Protein AF-0000000072274442 (afdb_homodimer)

InterPro domains:
  IPR010445 Lipopolysaccharide assembly protein A domain [PF06305] (24-88)

Solvent-accessible surface area (backbone atoms only — not comparable to full-atom values): 11626 Å² total; per-residue (Å²): 116,71,61,58,53,44,54,65,50,48,48,58,50,49,51,54,51,49,55,41,41,73,58,18,64,55,67,46,78,41,51,49,73,94,48,92,51,67,44,76,37,39,46,27,55,41,25,49,47,21,19,51,54,14,22,51,52,18,24,52,54,36,46,60,63,39,47,55,44,55,52,49,35,52,50,42,51,50,49,42,53,52,46,52,50,48,40,51,52,50,50,50,53,42,52,53,49,51,51,53,53,54,56,59,68,66,57,78,82,84,128,116,73,61,59,52,43,54,65,50,48,48,59,51,50,52,53,49,50,56,40,41,73,58,20,63,56,67,44,78,40,51,48,72,92,48,93,51,66,45,77,36,37,46,29,55,41,25,49,46,21,20,50,52,14,23,53,53,18,23,51,55,37,46,60,62,38,46,57,44,54,53,51,36,53,52,42,52,52,49,41,53,51,46,50,50,52,41,50,51,50,50,51,54,42,52,54,49,51,52,53,53,54,56,60,67,66,56,76,82,83,127

Foldseek 3Di:
DVVVVCCVPVVVVVVVLVVLCVVFQAWDWDDPPVDRDTDTDTPSCVVVVVVVVCVVVVVVVVVVVCVVVVVVVVVVVVVVVVVVVVVVVVVVVVVVVVVVVVVVVPPPDDD/DVVVVCCVPVVVVVVVLVVLCVVQQAWDWDDPPVDRDTDTDTPSCVVVVVVVVCVVVVVVVVVVVCVVVVVVVVVVVVVVVVVVVVVVVVVVVVVVVVVVVVVVVPPPDDD

Sequence (222 aa):
MRKIVFWLIGVPLAIIAAVFAVNNRGTAGVSLWPTPFTVDLPLYLLGLGGLAIGLVVGALFTWIGAAKYRVRLRDRELEVRDLKRDLEHKTLEYQVLVEQVEQRKALPPAAMRKIVFWLIGVPLAIIAAVFAVNNRGTAGVSLWPTPFTVDLPLYLLGLGGLAIGLVVGALFTWIGAAKYRVRLRDRELEVRDLKRDLEHKTLEYQVLVEQVEQRKALPPAA

Organism: Rhodospirillum rubrum (strain ATCC 11170 / ATH 1.1.1 / DSM 467 / LMG 4362 / NCIMB 8255 / S1) (NCBI:txid269796)

Structure (mmCIF, N/CA/C/O backbone):
data_AF-0000000072274442-model_v1
#
loop_
_entity.id
_entity.type
_entity.pdbx_description
1 polymer 'Lipopolysaccharide assembly protein A domain-containing protein'
#
loop_
_atom_site.group_PDB
_atom_site.id
_atom_site.type_symbol
_atom_site.label_atom_id
_atom_site.label_alt_id
_atom_site.label_comp_id
_atom_site.label_asym_id
_atom_site.label_entity_id
_atom_site.label_seq_id
_atom_site.pdbx_PDB_ins_code
_atom_site.Cartn_x
_atom_site.Cartn_y
_atom_site.Cartn_z
_atom_site.occupancy
_atom_site.B_iso_or_equiv
_atom_site.auth_seq_id
_atom_site.auth_comp_id
_atom_site.auth_asym_id
_atom_site.auth_atom_id
_atom_site.pdbx_PDB_model_num
ATOM 1 N N . MET A 1 1 ? -6.922 9.93 -10.945 1 61.75 1 MET A N 1
ATOM 2 C CA . MET A 1 1 ? -5.574 9.367 -10.891 1 61.75 1 MET A CA 1
ATOM 3 C C . MET A 1 1 ? -5.617 7.887 -10.531 1 61.75 1 MET A C 1
ATOM 5 O O . MET A 1 1 ? -4.957 7.07 -11.18 1 61.75 1 MET A O 1
ATOM 9 N N . ARG A 1 2 ? -6.605 7.457 -9.797 1 69.69 2 ARG A N 1
ATOM 10 C CA . ARG A 1 2 ? -6.691 6.066 -9.352 1 69.69 2 ARG A CA 1
ATOM 11 C C . ARG A 1 2 ? -7.168 5.16 -10.484 1 69.69 2 ARG A C 1
ATOM 13 O O . ARG A 1 2 ? -6.652 4.055 -10.656 1 69.69 2 ARG A O 1
ATOM 20 N N . LYS A 1 3 ? -7.844 5.695 -11.406 1 76.75 3 LYS A N 1
ATOM 21 C CA . LYS A 1 3 ? -8.453 4.918 -12.484 1 76.75 3 LYS A CA 1
ATOM 22 C C . LYS A 1 3 ? -7.434 4.57 -13.562 1 76.75 3 LYS A C 1
ATOM 24 O O . LYS A 1 3 ? -7.445 3.463 -14.102 1 76.75 3 LYS A O 1
AT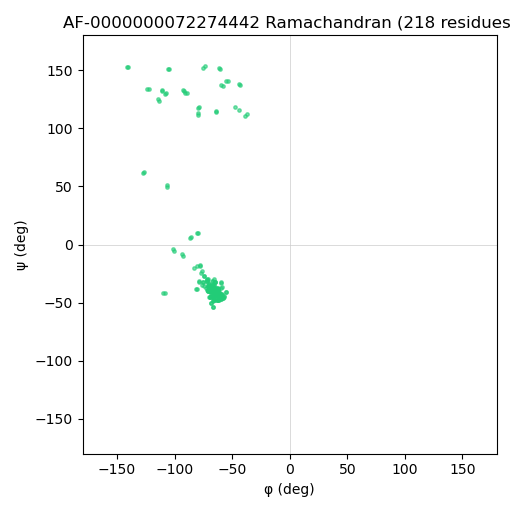OM 29 N N . ILE A 1 4 ? -6.621 5.5 -13.781 1 78.62 4 ILE A N 1
ATOM 30 C CA . ILE A 1 4 ? -5.637 5.324 -14.844 1 78.62 4 ILE A CA 1
ATOM 31 C C . ILE A 1 4 ? -4.664 4.207 -14.469 1 78.62 4 ILE A C 1
ATOM 33 O O . ILE A 1 4 ? -4.293 3.391 -15.312 1 78.62 4 ILE A O 1
ATOM 37 N N . VAL A 1 5 ? -4.332 4.141 -13.266 1 76.38 5 VAL A N 1
ATOM 38 C CA . VAL A 1 5 ? -3.377 3.146 -12.781 1 76.38 5 VAL A CA 1
ATOM 39 C C . VAL A 1 5 ? -3.994 1.752 -12.867 1 76.38 5 VAL A C 1
ATOM 41 O O . VAL A 1 5 ? -3.34 0.804 -13.312 1 76.38 5 VAL A O 1
ATOM 44 N N . PHE A 1 6 ? -5.289 1.731 -12.578 1 78.75 6 PHE A N 1
ATOM 45 C CA . PHE A 1 6 ? -6.016 0.472 -12.688 1 78.75 6 PHE A CA 1
ATOM 46 C C . PHE A 1 6 ? -6.039 -0.022 -14.125 1 78.75 6 PHE A C 1
ATOM 48 O O . PHE A 1 6 ? -5.824 -1.208 -14.383 1 78.75 6 PHE A O 1
ATOM 55 N N . TRP A 1 7 ? -6.277 0.882 -15.031 1 84.25 7 TRP A N 1
ATOM 56 C CA . TRP A 1 7 ? -6.371 0.501 -16.438 1 84.25 7 TRP A CA 1
ATOM 57 C C . TRP A 1 7 ? -5.004 0.133 -17 1 84.25 7 TRP A C 1
ATOM 59 O O . TRP A 1 7 ? -4.879 -0.818 -17.766 1 84.25 7 TRP A O 1
ATOM 69 N N . LEU A 1 8 ? -4.047 0.784 -16.453 1 86.75 8 LEU A N 1
ATOM 70 C CA . LEU A 1 8 ? -2.701 0.625 -16.984 1 86.75 8 LEU A CA 1
ATOM 71 C C . LEU A 1 8 ? -2.068 -0.671 -16.5 1 86.75 8 LEU A C 1
ATOM 73 O O . LEU A 1 8 ? -1.376 -1.358 -17.25 1 86.75 8 LEU A O 1
ATOM 77 N N . ILE A 1 9 ? -2.4 -1.113 -15.312 1 87.38 9 ILE A N 1
ATOM 78 C CA . ILE A 1 9 ? -1.746 -2.283 -14.742 1 87.38 9 ILE A CA 1
ATOM 79 C C . ILE A 1 9 ? -2.717 -3.463 -14.727 1 87.38 9 ILE A C 1
ATOM 81 O O . ILE A 1 9 ? -2.35 -4.582 -15.102 1 87.38 9 ILE A O 1
ATOM 85 N N . GLY A 1 10 ? -3.943 -3.176 -14.367 1 89.62 10 GLY A N 1
ATOM 86 C CA . GLY A 1 10 ? -4.941 -4.219 -14.211 1 89.62 10 GLY A CA 1
ATOM 87 C C . GLY A 1 10 ? -5.316 -4.895 -15.516 1 89.62 10 GLY A C 1
ATOM 88 O O . GLY A 1 10 ? -5.367 -6.125 -15.594 1 89.62 10 GLY A O 1
ATOM 89 N N . VAL A 1 11 ? -5.535 -4.102 -16.531 1 93.44 11 VAL A N 1
ATOM 90 C CA . VAL A 1 11 ? -6.039 -4.621 -17.797 1 93.44 11 VAL A CA 1
ATOM 91 C C . VAL A 1 11 ? -4.988 -5.523 -18.438 1 93.44 11 VAL A C 1
ATOM 93 O O . 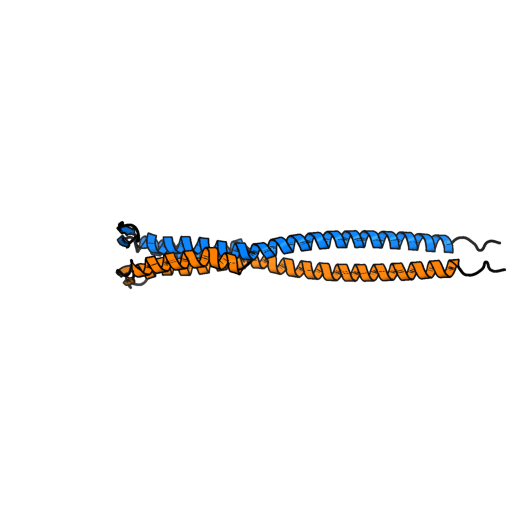VAL A 1 11 ? -5.281 -6.668 -18.797 1 93.44 11 VAL A O 1
ATOM 96 N N . PRO A 1 12 ? -3.783 -5.035 -18.609 1 95.62 12 PRO A N 1
ATOM 97 C CA . PRO A 1 12 ? -2.752 -5.91 -19.172 1 95.62 12 PRO A CA 1
ATOM 98 C C . PRO A 1 12 ? -2.574 -7.199 -18.375 1 95.62 12 PRO A C 1
ATOM 100 O O . PRO A 1 12 ? -2.428 -8.273 -18.953 1 95.62 12 PRO A O 1
ATOM 103 N N . LEU A 1 13 ? -2.604 -7.121 -17.062 1 95.75 13 LEU A N 1
ATOM 104 C CA . LEU A 1 13 ? -2.447 -8.289 -16.203 1 95.75 13 LEU A CA 1
ATOM 105 C C . LEU A 1 13 ? -3.586 -9.281 -16.422 1 95.75 13 LEU A C 1
ATOM 107 O O . LEU A 1 13 ? -3.357 -10.492 -16.5 1 95.75 13 LEU A O 1
ATOM 111 N N . ALA A 1 14 ? -4.785 -8.75 -16.547 1 96.19 14 ALA A N 1
ATOM 112 C CA . ALA A 1 14 ? -5.969 -9.578 -16.766 1 96.19 14 ALA A CA 1
ATOM 113 C C . ALA A 1 14 ? -5.879 -10.305 -18.109 1 96.19 14 ALA A C 1
ATOM 115 O O . ALA A 1 14 ? -6.234 -11.484 -18.203 1 96.19 14 ALA A O 1
ATOM 116 N N . ILE A 1 15 ? -5.441 -9.586 -19.109 1 96.5 15 ILE A N 1
ATOM 117 C CA . ILE A 1 15 ? -5.312 -10.164 -20.438 1 96.5 15 ILE A CA 1
ATOM 118 C C . ILE A 1 15 ? -4.285 -11.289 -20.406 1 96.5 15 ILE A C 1
ATOM 120 O O . ILE A 1 15 ? -4.539 -12.383 -20.922 1 96.5 15 ILE A O 1
ATOM 124 N N . ILE A 1 16 ? -3.168 -11.039 -19.828 1 96.19 16 ILE A N 1
ATOM 125 C CA . ILE A 1 16 ? -2.109 -12.039 -19.719 1 96.19 16 ILE A CA 1
ATOM 126 C C . ILE A 1 16 ? -2.615 -13.25 -18.938 1 96.19 16 ILE A C 1
ATOM 128 O O . ILE A 1 16 ? -2.383 -14.398 -19.344 1 96.19 16 ILE A O 1
ATOM 132 N N . ALA A 1 17 ? -3.348 -13.008 -17.844 1 97.5 17 ALA A N 1
ATOM 133 C CA . ALA A 1 17 ? -3.918 -14.078 -17.031 1 97.5 17 ALA A CA 1
ATOM 134 C C . ALA A 1 17 ? -4.922 -14.898 -17.828 1 97.5 17 ALA A C 1
ATOM 136 O O . ALA A 1 17 ? -4.93 -16.125 -17.734 1 97.5 17 ALA A O 1
ATOM 137 N N . ALA A 1 18 ? -5.742 -14.234 -18.609 1 97.81 18 ALA A N 1
ATOM 138 C CA . ALA A 1 18 ? -6.758 -14.914 -19.406 1 97.81 18 ALA A CA 1
ATOM 139 C C . ALA A 1 18 ? -6.113 -15.797 -20.469 1 97.81 18 ALA A C 1
ATOM 141 O O . ALA A 1 18 ? -6.52 -16.953 -20.656 1 97.81 18 ALA A O 1
ATOM 142 N N . VAL A 1 19 ? -5.152 -15.305 -21.203 1 96.81 19 VAL A N 1
ATOM 143 C CA . VAL A 1 19 ? -4.441 -16.062 -22.219 1 96.81 19 VAL A CA 1
ATOM 144 C C . VAL A 1 19 ? -3.77 -17.281 -21.594 1 96.81 19 VAL A C 1
ATOM 146 O O . VAL A 1 19 ? -3.826 -18.375 -22.141 1 96.81 19 VAL A O 1
ATOM 149 N N . PHE A 1 20 ? -3.164 -17.047 -20.406 1 97.5 20 PHE A N 1
ATOM 150 C CA . PHE A 1 20 ? -2.521 -18.125 -19.688 1 97.5 20 PHE A CA 1
ATOM 151 C C . PHE A 1 20 ? -3.535 -19.203 -19.312 1 97.5 20 PHE A C 1
ATOM 153 O O . PHE A 1 20 ? -3.264 -20.406 -19.453 1 97.5 20 PHE A O 1
ATOM 160 N N . ALA A 1 21 ? -4.668 -18.797 -18.828 1 97.94 21 ALA A N 1
ATOM 161 C CA . ALA A 1 21 ? -5.703 -19.719 -18.375 1 97.94 21 ALA A CA 1
ATOM 162 C C . ALA A 1 21 ? -6.207 -20.578 -19.516 1 97.94 21 ALA A C 1
ATOM 164 O O . ALA A 1 21 ? -6.391 -21.797 -19.359 1 97.94 21 ALA A O 1
ATOM 165 N N . VAL A 1 22 ? -6.375 -20.016 -20.703 1 97 22 VAL A N 1
ATOM 166 C CA . VAL A 1 22 ? -6.945 -20.688 -21.859 1 97 22 VAL A CA 1
ATOM 167 C C . VAL A 1 22 ? -5.949 -21.719 -22.406 1 97 22 VAL A C 1
ATOM 169 O O . VAL A 1 22 ? -6.344 -22.781 -22.906 1 97 22 VAL A O 1
ATOM 172 N N . ASN A 1 23 ? -4.695 -21.438 -22.234 1 96.62 23 ASN A N 1
ATOM 173 C CA . ASN A 1 23 ? -3.691 -22.266 -22.891 1 96.62 23 ASN A CA 1
ATOM 174 C C . ASN A 1 23 ? -3.061 -23.266 -21.922 1 96.62 23 ASN A C 1
ATOM 176 O O . ASN A 1 23 ? -2.227 -24.078 -22.312 1 96.62 23 ASN A O 1
ATOM 180 N N . ASN A 1 24 ? -3.422 -23.203 -20.656 1 97.56 24 ASN A N 1
ATOM 181 C CA . ASN A 1 24 ? -2.848 -24.094 -19.641 1 97.56 24 ASN A CA 1
ATOM 182 C C . ASN A 1 24 ? -3.93 -24.797 -18.844 1 97.56 24 ASN A C 1
ATOM 184 O O . ASN A 1 24 ? -3.969 -24.688 -17.609 1 97.56 24 ASN A O 1
ATOM 188 N N . ARG A 1 25 ? -4.68 -25.531 -19.5 1 96.81 25 ARG A N 1
ATOM 189 C CA . ARG A 1 25 ? -5.812 -26.25 -18.922 1 96.81 25 ARG A CA 1
ATOM 190 C C . ARG A 1 25 ? -5.406 -27.672 -18.5 1 96.81 25 ARG A C 1
ATOM 192 O O . ARG A 1 25 ? -6.164 -28.359 -17.828 1 96.81 25 ARG A O 1
ATOM 199 N N . GLY A 1 26 ? -4.219 -28.047 -18.875 1 95.75 26 GLY A N 1
ATOM 200 C CA . GLY A 1 26 ? -3.729 -29.344 -18.453 1 95.75 26 GLY A CA 1
ATOM 201 C C . GLY A 1 26 ? -3.621 -29.469 -16.938 1 95.75 26 GLY A C 1
ATOM 202 O O . GLY A 1 26 ? -3.443 -28.469 -16.25 1 95.75 26 GLY A O 1
ATOM 203 N N . THR A 1 27 ? -3.766 -30.734 -16.531 1 96.88 27 THR A N 1
ATOM 204 C CA . THR A 1 27 ? -3.746 -30.953 -15.086 1 96.88 27 THR A CA 1
ATOM 205 C C . THR A 1 27 ? -2.424 -31.578 -14.648 1 96.88 27 THR A C 1
ATOM 207 O O . THR A 1 27 ? -1.728 -32.188 -15.453 1 96.88 27 THR A O 1
ATOM 210 N N . ALA A 1 28 ? -2.021 -31.297 -13.438 1 96.25 28 ALA A N 1
ATOM 211 C CA . ALA A 1 28 ? -0.848 -31.891 -12.805 1 96.25 28 ALA A CA 1
ATOM 212 C C . ALA A 1 28 ? -1.108 -32.188 -11.328 1 96.25 28 ALA A C 1
ATOM 214 O O . ALA A 1 28 ? -1.934 -31.516 -10.695 1 96.25 28 ALA A O 1
ATOM 215 N N . GLY A 1 29 ? -0.397 -33.156 -10.875 1 96.38 29 GLY A N 1
ATOM 216 C CA . GLY A 1 29 ? -0.542 -33.531 -9.477 1 96.38 29 GLY A CA 1
ATOM 217 C C . GLY A 1 29 ? 0.206 -32.625 -8.539 1 96.38 29 GLY A C 1
ATOM 218 O O . GLY A 1 29 ? 1.437 -32.562 -8.555 1 96.38 29 GLY A O 1
ATOM 219 N N . VAL A 1 30 ? -0.56 -31.984 -7.707 1 96.44 30 VAL A N 1
ATOM 220 C CA . VAL A 1 30 ? 0.003 -31.078 -6.719 1 96.44 30 VAL A CA 1
ATOM 221 C C . VAL A 1 30 ? -0.097 -31.703 -5.328 1 96.44 30 VAL A C 1
ATOM 223 O O . VAL A 1 30 ? -1.184 -32.094 -4.891 1 96.44 30 VAL A O 1
ATOM 226 N N . SER A 1 31 ? 0.989 -31.672 -4.691 1 96.25 31 SER A N 1
ATOM 227 C CA . SER A 1 31 ? 1.061 -32.281 -3.357 1 96.25 31 SER A CA 1
ATOM 228 C C . SER A 1 31 ? 0.727 -31.234 -2.281 1 96.25 31 SER A C 1
ATOM 230 O O . SER A 1 31 ? 1.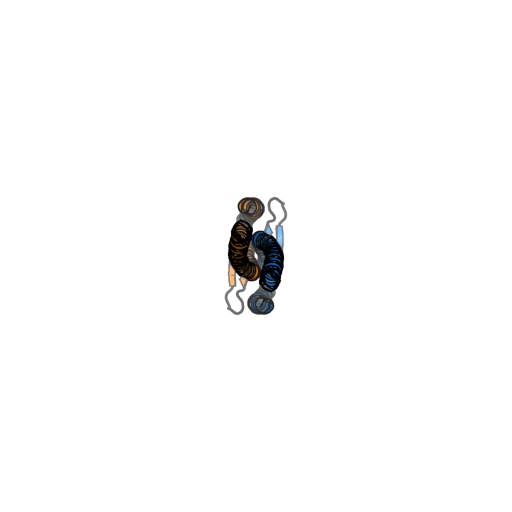226 -30.109 -2.314 1 96.25 31 SER A O 1
ATOM 232 N N . LEU A 1 32 ? -0.254 -31.703 -1.336 1 93.31 32 LEU A N 1
ATOM 233 C CA . LEU A 1 32 ? -0.629 -30.844 -0.208 1 93.31 32 LEU A CA 1
ATOM 234 C C . LEU A 1 32 ? -0.028 -31.375 1.091 1 93.31 32 LEU A C 1
ATOM 236 O O . LEU A 1 32 ? -0.739 -31.562 2.082 1 93.31 32 LEU A O 1
ATOM 240 N N . TRP A 1 33 ? 1.253 -31.594 1.006 1 88.88 33 TRP A N 1
ATOM 241 C CA . TRP A 1 33 ? 1.951 -32.062 2.199 1 88.88 33 TRP A CA 1
ATOM 242 C C . TRP A 1 33 ? 1.817 -31.047 3.336 1 88.88 33 TRP A C 1
ATOM 244 O O . TRP A 1 33 ? 1.912 -29.844 3.115 1 88.88 33 TRP A O 1
ATOM 254 N N . PRO A 1 34 ? 1.568 -31.312 4.621 1 88.06 34 PRO A N 1
ATOM 255 C CA . PRO A 1 34 ? 1.723 -32.625 5.234 1 88.06 34 PRO A CA 1
ATOM 256 C C . PRO A 1 34 ? 0.472 -33.5 5.09 1 88.06 34 PRO A C 1
ATOM 258 O O . PRO A 1 34 ? 0.429 -34.625 5.605 1 88.06 34 PRO A O 1
ATOM 261 N N . THR A 1 35 ? -0.497 -33.156 4.43 1 87.75 35 THR A N 1
ATOM 262 C CA . THR A 1 35 ? -1.637 -34.031 4.176 1 87.75 35 THR A CA 1
ATOM 263 C C . THR A 1 35 ? -1.277 -35.125 3.146 1 87.75 35 THR A C 1
ATOM 265 O O . THR A 1 35 ? -0.344 -34.938 2.361 1 87.75 35 THR A O 1
ATOM 268 N N . PRO A 1 36 ? -1.87 -36.156 3.176 1 90.62 36 PRO A N 1
ATOM 269 C CA . PRO A 1 36 ? -1.569 -37.219 2.197 1 90.62 36 PRO A CA 1
ATOM 270 C C . PRO A 1 36 ? -2.25 -36.969 0.852 1 90.62 36 PRO A C 1
ATOM 272 O O . PRO A 1 36 ? -2.148 -37.812 -0.051 1 90.62 36 PRO A O 1
ATOM 275 N N . PHE A 1 37 ? -2.787 -35.875 0.691 1 92.19 37 PHE A N 1
ATOM 276 C CA . PHE A 1 37 ? -3.607 -35.625 -0.489 1 92.19 37 PHE A CA 1
ATOM 277 C C . PHE A 1 37 ? -2.777 -35.031 -1.613 1 92.19 37 PHE A C 1
ATOM 279 O O . PHE A 1 37 ? -1.905 -34.188 -1.365 1 92.19 37 PHE A O 1
ATOM 286 N N . THR A 1 38 ? -2.941 -35.625 -2.848 1 94.44 38 THR A N 1
ATOM 287 C CA . THR A 1 38 ? -2.49 -35.062 -4.109 1 94.44 38 THR A CA 1
ATOM 288 C C . THR A 1 38 ? -3.678 -34.688 -5 1 94.44 38 THR A C 1
ATOM 290 O O . THR A 1 38 ? -4.57 -35.531 -5.207 1 94.44 38 THR A O 1
ATOM 293 N N . VAL A 1 39 ? -3.732 -33.5 -5.391 1 95 39 VAL A N 1
ATOM 294 C CA . VAL A 1 39 ? -4.879 -33.031 -6.164 1 95 39 VAL A CA 1
ATOM 295 C C . VAL A 1 39 ? -4.449 -32.75 -7.598 1 95 39 VAL A C 1
ATOM 297 O O . VAL A 1 39 ? -3.428 -32.094 -7.82 1 95 39 VAL A O 1
ATOM 300 N N . ASP A 1 40 ? -5.242 -33.25 -8.469 1 95.69 40 ASP A N 1
ATOM 301 C CA . ASP A 1 40 ? -5.047 -32.875 -9.867 1 95.69 40 ASP A CA 1
ATOM 302 C C . ASP A 1 40 ? -5.648 -31.5 -10.156 1 95.69 40 ASP A C 1
ATOM 304 O O . ASP A 1 40 ? -6.871 -31.344 -10.172 1 95.69 40 ASP A O 1
ATOM 308 N N . LEU A 1 41 ? -4.809 -30.609 -10.406 1 95.5 41 LEU A N 1
ATOM 309 C CA . LEU A 1 41 ? -5.215 -29.219 -10.578 1 95.5 41 LEU A CA 1
ATOM 310 C C . LEU A 1 41 ? -4.789 -28.703 -11.945 1 95.5 41 LEU A C 1
ATOM 312 O O . LEU A 1 41 ? -3.682 -28.984 -12.406 1 95.5 41 LEU A O 1
ATOM 316 N N . PRO A 1 42 ? -5.75 -28.062 -12.539 1 97 42 PRO A N 1
ATOM 317 C CA . PRO A 1 42 ? -5.32 -27.375 -13.766 1 97 42 PRO A CA 1
ATOM 318 C C . PRO A 1 42 ? -4.133 -26.453 -13.539 1 97 42 PRO A C 1
ATOM 320 O O . PRO A 1 42 ? -4.062 -25.766 -12.508 1 97 42 PRO A O 1
ATOM 323 N N . LEU A 1 43 ? -3.199 -26.438 -14.5 1 98.06 43 LEU A N 1
ATOM 324 C CA . LEU A 1 43 ? -1.984 -25.641 -14.391 1 98.06 43 LEU A CA 1
ATOM 325 C C . LEU A 1 43 ? -2.318 -24.156 -14.25 1 98.06 43 LEU A C 1
ATOM 327 O O . LEU A 1 43 ? -1.653 -23.438 -13.5 1 98.06 43 LEU A O 1
ATOM 331 N N . TYR A 1 44 ? -3.34 -23.766 -14.961 1 98.25 44 TYR A N 1
ATOM 332 C CA . TYR A 1 44 ? -3.697 -22.359 -14.875 1 98.25 44 TYR A CA 1
ATOM 333 C C . TYR A 1 44 ? -4.16 -22 -13.477 1 98.25 44 TYR A C 1
ATOM 335 O O . TYR A 1 44 ? -3.92 -20.875 -13.008 1 98.25 44 TYR A O 1
ATOM 343 N N . LEU A 1 45 ? -4.777 -22.828 -12.742 1 98.06 45 LEU A N 1
ATOM 344 C CA . LEU A 1 45 ? -5.234 -22.562 -11.383 1 98.06 45 LEU A CA 1
ATOM 345 C C . LEU A 1 45 ? -4.059 -22.469 -10.422 1 98.06 45 LEU A C 1
ATOM 347 O O . LEU A 1 45 ? -4.082 -21.688 -9.477 1 98.06 45 LEU A O 1
ATOM 351 N N . LEU A 1 46 ? -3.096 -23.234 -10.711 1 98.06 46 LEU A N 1
ATOM 352 C CA . LEU A 1 46 ? -1.898 -23.219 -9.875 1 98.06 46 LEU A CA 1
ATOM 353 C C . LEU A 1 46 ? -1.158 -21.891 -10.023 1 98.06 46 LEU A C 1
ATOM 355 O O . LEU A 1 46 ? -0.832 -21.234 -9.031 1 98.06 46 LEU A O 1
ATOM 359 N N . GLY A 1 47 ? -0.912 -21.5 -11.266 1 98.12 47 GLY A N 1
ATOM 360 C CA . GLY A 1 47 ? -0.211 -20.25 -11.523 1 98.12 47 GLY A CA 1
ATOM 361 C C . GLY A 1 47 ? -1.002 -19.031 -11.109 1 98.12 47 GLY A C 1
ATOM 362 O O . GLY A 1 47 ? -0.496 -18.172 -10.383 1 98.12 47 GLY A O 1
ATOM 363 N N . LEU A 1 48 ? -2.281 -19 -11.531 1 98.44 48 LEU A N 1
ATOM 364 C CA . LEU A 1 48 ? -3.129 -17.828 -11.281 1 98.44 48 LEU A CA 1
ATOM 365 C C . LEU A 1 48 ? -3.572 -17.797 -9.82 1 98.44 48 LEU A C 1
ATOM 367 O O . LEU A 1 48 ? -3.77 -16.719 -9.258 1 98.44 48 LEU A O 1
ATOM 371 N N . GLY A 1 49 ? -3.746 -19 -9.219 1 98.19 49 GLY A N 1
ATOM 372 C CA . GLY A 1 49 ? -4.004 -19.047 -7.793 1 98.19 49 GLY A CA 1
ATOM 373 C C . GLY A 1 49 ? -2.889 -18.422 -6.965 1 98.19 49 GLY A C 1
ATOM 374 O O . GLY A 1 49 ? -3.145 -17.625 -6.066 1 98.19 49 GLY A O 1
ATOM 375 N N . GLY A 1 50 ? -1.66 -18.812 -7.305 1 98.06 50 GLY A N 1
ATOM 376 C CA . GLY A 1 50 ? -0.505 -18.172 -6.699 1 98.06 50 GLY A CA 1
ATOM 377 C C . GLY A 1 50 ? -0.482 -16.672 -6.906 1 98.06 50 GLY A C 1
ATOM 378 O O . GLY A 1 50 ? -0.245 -15.914 -5.965 1 98.06 50 GLY A O 1
ATOM 379 N N . LEU A 1 51 ? -0.756 -16.266 -8.125 1 98.38 51 LEU A N 1
ATOM 380 C CA . LEU A 1 51 ? -0.79 -14.852 -8.469 1 98.38 51 LEU A CA 1
ATOM 381 C C . LEU A 1 51 ? -1.821 -14.109 -7.625 1 98.38 51 LEU A C 1
ATOM 383 O O . LEU A 1 51 ? -1.53 -13.047 -7.074 1 98.38 51 LEU A O 1
ATOM 387 N N . ALA A 1 52 ? -3.02 -14.695 -7.488 1 98.12 52 ALA A N 1
ATOM 388 C CA . ALA A 1 52 ? -4.109 -14.086 -6.73 1 98.12 52 ALA A CA 1
ATOM 389 C C . ALA A 1 52 ? -3.74 -13.953 -5.254 1 98.12 52 ALA A C 1
ATOM 391 O O . ALA A 1 52 ? -3.916 -12.883 -4.66 1 98.12 52 ALA A O 1
ATOM 392 N N . ILE A 1 53 ? -3.227 -14.992 -4.688 1 97.5 53 ILE A N 1
ATOM 393 C CA . ILE A 1 53 ? -2.799 -14.969 -3.293 1 97.5 53 ILE A CA 1
ATOM 394 C C . ILE A 1 53 ? -1.691 -13.938 -3.107 1 97.5 53 ILE A C 1
ATOM 396 O O . ILE A 1 53 ? -1.728 -13.141 -2.166 1 97.5 53 ILE A O 1
ATOM 400 N N . GLY A 1 54 ? -0.727 -13.898 -4.012 1 97.69 54 GLY A N 1
ATOM 401 C CA . GLY A 1 54 ? 0.341 -12.914 -3.986 1 97.69 54 GLY A CA 1
ATOM 402 C C . GLY A 1 54 ? -0.164 -11.484 -4.07 1 97.69 54 GLY A C 1
ATOM 403 O O . GLY A 1 54 ? 0.3 -10.609 -3.334 1 97.69 54 GLY A O 1
ATOM 404 N N . LEU A 1 55 ? -1.13 -11.359 -4.992 1 97.19 55 LEU A N 1
ATOM 405 C CA . LEU A 1 55 ? -1.731 -10.047 -5.156 1 97.19 55 LEU A CA 1
ATOM 406 C C . LEU A 1 55 ? -2.332 -9.555 -3.844 1 97.19 55 LEU A C 1
ATOM 408 O O . LEU A 1 55 ? -2.072 -8.422 -3.42 1 97.19 55 LEU A O 1
ATOM 412 N N . VAL A 1 56 ? -3.041 -10.391 -3.18 1 96.69 56 VAL A N 1
ATOM 413 C CA . VAL A 1 56 ? -3.754 -10.047 -1.955 1 96.69 56 VAL A CA 1
ATOM 414 C C . VAL A 1 56 ? -2.756 -9.797 -0.827 1 96.69 56 VAL A C 1
ATOM 416 O O . VAL A 1 56 ? -2.82 -8.773 -0.142 1 96.69 56 VAL A O 1
ATOM 419 N N . VAL A 1 57 ? -1.806 -10.641 -0.699 1 96.19 57 VAL A N 1
ATOM 420 C CA . VAL A 1 57 ? -0.825 -10.539 0.376 1 96.19 57 VAL A CA 1
ATOM 421 C C . VAL A 1 57 ? 0.051 -9.305 0.162 1 96.19 57 VAL A C 1
ATOM 423 O O . VAL A 1 57 ? 0.329 -8.562 1.105 1 96.19 57 VAL A O 1
ATOM 426 N N . GLY A 1 58 ? 0.473 -9.062 -1.06 1 95.19 58 GLY A N 1
ATOM 427 C CA . GLY A 1 58 ? 1.27 -7.891 -1.378 1 95.19 58 GLY A CA 1
ATOM 428 C C . GLY A 1 58 ? 0.551 -6.586 -1.091 1 95.19 58 GLY A C 1
ATOM 429 O O . GLY A 1 58 ? 1.132 -5.664 -0.512 1 95.19 58 GLY A O 1
ATOM 430 N N . ALA A 1 59 ? -0.676 -6.617 -1.482 1 94.38 59 ALA A N 1
ATOM 431 C CA . ALA A 1 59 ? -1.503 -5.434 -1.267 1 94.38 59 ALA A CA 1
ATOM 432 C C . ALA A 1 59 ? -1.726 -5.184 0.223 1 94.38 59 ALA A C 1
ATOM 434 O O . ALA A 1 59 ? -1.618 -4.047 0.69 1 94.38 59 ALA A O 1
ATOM 435 N N . LEU A 1 60 ? -2.021 -6.199 0.923 1 92.94 60 LEU A N 1
ATOM 436 C CA . LEU A 1 60 ? -2.273 -6.094 2.355 1 92.94 60 LEU A CA 1
ATOM 437 C C . LEU A 1 60 ? -1.03 -5.605 3.092 1 92.94 60 LEU A C 1
ATOM 439 O O . LEU A 1 60 ? -1.13 -4.805 4.023 1 92.94 60 LEU A O 1
ATOM 443 N N . PHE A 1 61 ? 0.077 -6.078 2.604 1 90.06 61 PHE A N 1
ATOM 444 C CA . PHE A 1 61 ? 1.351 -5.711 3.209 1 90.06 61 PHE A CA 1
ATOM 445 C C . PHE A 1 61 ? 1.582 -4.207 3.109 1 90.06 61 PHE A C 1
ATOM 447 O O . PHE A 1 61 ? 1.943 -3.562 4.098 1 90.06 61 PHE A O 1
ATOM 454 N N . THR A 1 62 ? 1.405 -3.598 2.006 1 91.88 62 THR A N 1
ATOM 455 C CA . THR A 1 62 ? 1.642 -2.176 1.78 1 91.88 62 THR A CA 1
ATOM 456 C C . THR A 1 62 ? 0.54 -1.335 2.42 1 91.88 62 THR A C 1
ATOM 458 O O . THR A 1 62 ? 0.786 -0.21 2.859 1 91.88 62 THR A O 1
ATOM 461 N N . TRP A 1 63 ? -0.655 -1.973 2.543 1 90.56 63 TRP A N 1
ATOM 462 C CA . TRP A 1 63 ? -1.776 -1.257 3.141 1 90.56 63 TRP A CA 1
ATOM 463 C C . TRP A 1 63 ? -1.531 -1.003 4.625 1 90.56 63 TRP A C 1
ATOM 465 O O . TRP A 1 63 ? -1.818 0.084 5.133 1 90.56 63 TRP A O 1
ATOM 475 N N . ILE A 1 64 ? -0.986 -1.898 5.281 1 88.81 64 ILE A N 1
ATOM 476 C CA . ILE A 1 64 ? -0.679 -1.756 6.699 1 88.81 64 ILE A CA 1
ATOM 477 C C . ILE A 1 64 ? 0.371 -0.664 6.895 1 88.81 64 ILE A C 1
ATOM 479 O O . ILE A 1 64 ? 0.273 0.143 7.82 1 88.81 64 ILE A O 1
ATOM 483 N N . GLY A 1 65 ? 1.316 -0.661 5.984 1 87.62 65 GLY A N 1
ATOM 484 C CA . GLY A 1 65 ? 2.34 0.369 6.047 1 87.62 65 GLY A CA 1
ATOM 485 C C . GLY A 1 65 ? 1.802 1.764 5.789 1 87.62 65 GLY A C 1
ATOM 486 O O . GLY A 1 65 ? 2.281 2.738 6.375 1 87.62 65 GLY A O 1
ATOM 487 N N . ALA A 1 66 ? 0.817 1.74 4.984 1 91.88 66 ALA A N 1
ATOM 488 C CA . ALA A 1 66 ? 0.228 3.029 4.629 1 91.88 66 ALA A CA 1
ATOM 489 C C . ALA A 1 66 ? -0.67 3.549 5.746 1 91.88 66 ALA A C 1
ATOM 491 O O . ALA A 1 66 ? -0.969 4.742 5.809 1 91.88 66 ALA A O 1
ATOM 492 N N . ALA A 1 67 ? -1.083 2.701 6.641 1 90.88 67 ALA A N 1
ATOM 493 C CA . ALA A 1 67 ? -1.96 3.072 7.746 1 90.88 67 ALA A CA 1
ATOM 494 C C . ALA A 1 67 ? -1.315 4.145 8.617 1 90.88 67 ALA A C 1
ATOM 496 O O . ALA A 1 67 ? -1.997 5.051 9.109 1 90.88 67 ALA A O 1
ATOM 497 N N . LYS A 1 68 ? -0.037 4.094 8.719 1 89.88 68 LYS A N 1
ATOM 498 C CA . LYS A 1 68 ? 0.674 5.078 9.531 1 89.88 68 LYS A CA 1
ATOM 499 C C . LYS A 1 68 ? 0.573 6.473 8.914 1 89.88 68 LYS A C 1
ATOM 501 O O . LYS A 1 68 ? 0.463 7.469 9.633 1 89.88 68 LYS A O 1
ATOM 506 N N . TYR A 1 69 ? 0.623 6.512 7.664 1 92.5 69 TYR A N 1
ATOM 507 C CA . TYR A 1 69 ? 0.524 7.793 6.973 1 92.5 69 TYR A CA 1
ATOM 508 C C . TYR A 1 69 ? -0.885 8.367 7.082 1 92.5 69 TYR A C 1
ATOM 510 O O . TYR A 1 69 ? -1.06 9.57 7.289 1 92.5 69 TYR A O 1
ATOM 518 N N . ARG A 1 70 ? -1.871 7.488 7.059 1 91.5 70 ARG A N 1
ATOM 519 C CA . ARG A 1 70 ? -3.258 7.934 7.176 1 91.5 70 ARG A CA 1
ATOM 520 C C . ARG A 1 70 ? -3.533 8.516 8.562 1 91.5 70 ARG A C 1
ATOM 522 O O . ARG A 1 70 ? -4.188 9.547 8.68 1 91.5 70 ARG A O 1
ATOM 529 N N . VAL A 1 71 ? -2.949 7.871 9.555 1 93.81 71 VAL A N 1
ATOM 530 C CA . VAL A 1 71 ? -3.131 8.328 10.93 1 93.81 71 VAL A CA 1
ATOM 531 C C . VAL A 1 71 ? -2.404 9.648 11.14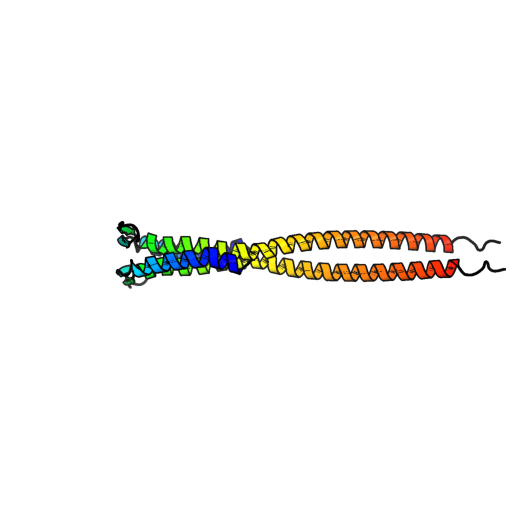1 1 93.81 71 VAL A C 1
ATOM 533 O O . VAL A 1 71 ? -2.961 10.586 11.719 1 93.81 71 VAL A O 1
ATOM 536 N N . ARG A 1 72 ? -1.199 9.664 10.641 1 94.88 72 ARG A N 1
ATOM 537 C CA . ARG A 1 72 ? -0.407 10.883 10.773 1 94.88 72 ARG A CA 1
ATOM 538 C C . ARG A 1 72 ? -1.067 12.047 10.047 1 94.88 72 ARG A C 1
ATOM 540 O O . ARG A 1 72 ? -1.043 13.18 10.523 1 94.88 72 ARG A O 1
ATOM 547 N N . LEU A 1 73 ? -1.63 11.773 8.922 1 96.19 73 LEU A N 1
ATOM 548 C CA . LEU A 1 73 ? -2.33 12.797 8.164 1 96.19 73 LEU A CA 1
ATOM 549 C C . LEU A 1 73 ? -3.518 13.344 8.945 1 96.19 73 LEU A C 1
ATOM 551 O O . LEU A 1 73 ? -3.715 14.562 9.016 1 96.19 73 LEU A O 1
ATOM 555 N N . ARG A 1 74 ? -4.223 12.477 9.531 1 95.44 74 ARG A N 1
ATOM 556 C CA . ARG A 1 74 ? -5.355 12.891 10.359 1 95.44 74 ARG A CA 1
ATOM 557 C C . ARG A 1 74 ? -4.891 13.75 11.531 1 95.44 74 ARG A C 1
ATOM 559 O O . ARG A 1 74 ? -5.504 14.781 11.828 1 95.44 74 ARG A O 1
ATOM 566 N N . ASP A 1 75 ? -3.838 13.453 12.125 1 97.06 75 ASP A N 1
ATOM 567 C CA . ASP A 1 75 ? -3.268 14.195 13.242 1 97.06 75 ASP A CA 1
ATOM 568 C C . ASP A 1 75 ? -2.832 15.594 12.805 1 97.06 75 ASP A C 1
ATOM 570 O O . ASP A 1 75 ? -3.088 16.578 13.5 1 97.06 75 ASP A O 1
ATOM 574 N N . ARG A 1 76 ? -2.217 15.57 11.648 1 96.31 76 ARG A N 1
ATOM 575 C CA . ARG A 1 76 ? -1.718 16.859 11.156 1 96.31 76 ARG A CA 1
ATOM 576 C C . ARG A 1 76 ? -2.865 17.766 10.727 1 96.31 76 ARG A C 1
ATOM 578 O O . ARG A 1 76 ? -2.791 18.984 10.883 1 96.31 76 ARG A O 1
ATOM 585 N N . GLU A 1 77 ? -3.893 17.172 10.305 1 96.5 77 GLU A N 1
ATOM 586 C CA . GLU A 1 77 ? -5.082 17.938 9.945 1 96.5 77 GLU A CA 1
ATOM 587 C C . GLU A 1 77 ? -5.742 18.547 11.18 1 96.5 77 GLU A C 1
ATOM 589 O O . GLU A 1 77 ? -6.184 19.703 11.148 1 96.5 77 GLU A O 1
ATOM 594 N N . LEU A 1 78 ? -5.711 17.828 12.242 1 97.06 78 LEU A N 1
ATOM 595 C CA . LEU A 1 78 ? -6.238 18.328 13.508 1 97.06 78 LEU A CA 1
ATOM 596 C C . LEU A 1 78 ? -5.355 19.453 14.055 1 97.06 78 LEU A C 1
ATOM 598 O O . LEU A 1 78 ? -5.859 20.453 14.57 1 97.06 78 LEU A O 1
ATOM 602 N N . GLU A 1 79 ? -4.121 19.297 13.883 1 97.06 79 GLU A N 1
ATOM 603 C CA . GLU A 1 79 ? -3.176 20.312 14.328 1 97.06 79 GLU A CA 1
ATOM 604 C C . GLU A 1 79 ? -3.359 21.625 13.555 1 97.06 79 GLU A C 1
ATOM 606 O O . GLU A 1 79 ? -3.32 22.703 14.133 1 97.06 79 GLU A O 1
ATOM 611 N N . VAL A 1 80 ? -3.52 21.516 12.312 1 97 80 VAL A N 1
ATOM 612 C CA . VAL A 1 80 ? -3.74 22.672 11.461 1 97 80 VAL A CA 1
ATOM 613 C C . VAL A 1 80 ? -5.012 23.406 11.891 1 97 80 VAL A C 1
ATOM 615 O O . VAL A 1 80 ? -5.027 24.625 11.992 1 97 80 VAL A O 1
ATOM 618 N N . ARG A 1 81 ? -6.012 22.625 12.172 1 96.69 81 ARG A N 1
ATOM 619 C CA . ARG A 1 81 ? -7.27 23.203 12.633 1 96.69 81 ARG A CA 1
ATOM 620 C C . ARG A 1 81 ? -7.082 23.953 13.953 1 96.69 81 ARG A C 1
ATOM 622 O O . ARG A 1 81 ? -7.598 25.062 14.125 1 96.69 81 ARG A O 1
ATOM 629 N N . ASP A 1 82 ? -6.336 23.406 14.836 1 97.31 82 ASP A N 1
ATOM 630 C CA . ASP A 1 82 ? -6.062 24.016 16.141 1 97.31 82 ASP A CA 1
ATOM 631 C C . ASP A 1 82 ? -5.234 25.297 15.984 1 97.31 82 ASP A C 1
ATOM 633 O O . ASP A 1 82 ? -5.516 26.297 16.625 1 97.31 82 ASP A O 1
ATOM 637 N N . LEU A 1 83 ? -4.316 25.219 15.094 1 96.62 83 LEU A N 1
ATOM 638 C CA . LEU A 1 83 ? -3.445 26.359 14.875 1 96.62 83 LEU A CA 1
ATOM 639 C C . LEU A 1 83 ? -4.207 27.5 14.211 1 96.62 83 LEU A C 1
ATOM 641 O O . LEU A 1 83 ? -3.98 28.672 14.523 1 96.62 83 LEU A O 1
ATOM 645 N N . LYS A 1 84 ? -5.086 27.156 13.359 1 96.88 84 LYS A N 1
ATOM 646 C CA . LYS A 1 84 ? -5.918 28.172 12.727 1 96.88 84 LYS A CA 1
ATOM 647 C C . LYS A 1 84 ? -6.848 28.828 13.734 1 96.88 84 LYS A C 1
ATOM 649 O O . LYS A 1 84 ? -7.047 30.047 13.703 1 96.88 84 LYS A O 1
ATOM 654 N N . ARG A 1 85 ? -7.324 28.094 14.633 1 96.56 85 ARG A N 1
ATOM 655 C CA . ARG A 1 85 ? -8.156 28.609 15.711 1 96.56 85 ARG A CA 1
ATOM 656 C C . ARG A 1 85 ? -7.355 29.531 16.625 1 96.56 85 ARG A C 1
ATOM 658 O O . ARG A 1 85 ? -7.816 30.625 16.984 1 96.56 85 ARG A O 1
ATOM 665 N N . ASP A 1 86 ? -6.18 29.094 16.953 1 95.38 86 ASP A N 1
ATOM 666 C CA . ASP A 1 86 ? -5.297 29.891 17.797 1 95.38 86 ASP A CA 1
ATOM 667 C C . ASP A 1 86 ? -4.926 31.203 17.109 1 95.38 86 ASP A C 1
ATOM 669 O O . ASP A 1 86 ? -4.883 32.25 17.75 1 95.38 86 ASP A O 1
ATOM 673 N N . LEU A 1 87 ? -4.711 31.109 15.891 1 95.31 87 LEU A N 1
ATOM 674 C CA . LEU A 1 87 ? -4.363 32.312 15.117 1 95.31 87 LEU A CA 1
ATOM 675 C C . LEU A 1 87 ? -5.535 33.281 15.062 1 95.31 87 LEU A C 1
ATOM 677 O O . LEU A 1 87 ? -5.344 34.469 15.195 1 95.31 87 LEU A O 1
ATOM 681 N N . GLU A 1 88 ? -6.648 32.688 14.875 1 95.25 88 GLU A N 1
ATOM 682 C CA . GLU A 1 88 ? -7.848 33.5 14.875 1 95.25 88 GLU A CA 1
ATOM 683 C C . GLU A 1 88 ? -8.062 34.156 16.234 1 95.25 88 GLU A C 1
ATOM 685 O O . GLU A 1 88 ? -8.391 35.344 16.312 1 95.25 88 GLU A O 1
ATOM 690 N N . HIS A 1 89 ? -7.816 33.5 17.266 1 95.06 89 HIS A N 1
ATOM 691 C CA . HIS A 1 89 ? -7.957 34 18.625 1 95.06 89 HIS A CA 1
ATOM 692 C C . HIS A 1 89 ? -6.957 35.125 18.891 1 95.06 89 HIS A C 1
ATOM 694 O O . HIS A 1 89 ? -7.32 36.188 19.422 1 95.06 89 HIS A O 1
ATOM 700 N N . LYS A 1 90 ? -5.816 34.938 18.438 1 92.81 90 LYS A N 1
ATOM 701 C CA . LYS A 1 90 ? -4.773 35.938 18.688 1 92.81 90 LYS A CA 1
ATOM 702 C C . LYS A 1 90 ? -4.988 37.188 17.828 1 92.81 90 LYS A C 1
ATOM 704 O O . LYS A 1 90 ? -4.734 38.312 18.266 1 92.81 90 LYS A O 1
ATOM 709 N N . THR A 1 91 ? -5.441 36.938 16.688 1 93.62 91 THR A N 1
ATOM 710 C CA . THR A 1 91 ? -5.75 38.062 15.805 1 93.62 91 THR A CA 1
ATOM 711 C C . THR A 1 91 ? -6.891 38.906 16.359 1 93.62 91 THR A C 1
ATOM 713 O O . THR A 1 91 ? -6.836 40.125 16.328 1 93.62 91 THR A O 1
ATOM 716 N N . LEU A 1 92 ? -7.852 38.219 16.969 1 94.69 92 LEU A N 1
ATOM 717 C CA . LEU A 1 92 ? -8.969 38.938 17.594 1 94.69 92 LEU A CA 1
ATOM 718 C C . LEU A 1 92 ? -8.5 39.719 18.812 1 94.69 92 LEU A C 1
ATOM 720 O O . LEU A 1 92 ? -8.914 40.875 19.016 1 94.69 92 LEU A O 1
ATOM 724 N N . GLU A 1 93 ? -7.617 39.156 19.578 1 93.12 93 GLU A N 1
ATOM 725 C CA . GLU A 1 93 ? -7.043 39.844 20.75 1 93.12 93 GLU A CA 1
ATOM 726 C C . GLU A 1 93 ? -6.246 41.062 20.344 1 93.12 93 GLU A C 1
ATOM 728 O O . GLU A 1 93 ? -6.332 42.125 20.984 1 93.12 93 GLU A O 1
ATOM 733 N N . TYR A 1 94 ? -5.516 40.875 19.266 1 92.12 94 TYR A N 1
ATOM 734 C CA . TYR A 1 94 ? -4.719 42 18.734 1 92.12 94 TYR A CA 1
ATOM 735 C C . TYR A 1 94 ? -5.609 43.094 18.219 1 92.12 94 TYR A C 1
ATOM 737 O O . TYR A 1 94 ? -5.359 44.281 18.5 1 92.12 94 TYR A O 1
ATOM 745 N N . GLN A 1 95 ? -6.68 42.812 17.609 1 93.38 95 GLN A N 1
ATOM 746 C CA . GLN A 1 95 ? -7.59 43.812 17.031 1 93.38 95 GLN A CA 1
ATOM 747 C C . GLN A 1 95 ? -8.32 44.562 18.125 1 93.38 95 GLN A C 1
ATOM 749 O O . GLN A 1 95 ? -8.508 45.781 18.016 1 93.38 95 GLN A O 1
ATOM 754 N N . VAL A 1 96 ? -8.656 43.906 19.203 1 94.81 96 VAL A N 1
ATOM 755 C CA . VAL A 1 96 ? -9.344 44.531 20.328 1 94.81 96 VAL A CA 1
ATOM 756 C C . VAL A 1 96 ? -8.398 45.531 21.031 1 94.81 96 VAL A C 1
ATOM 758 O O . VAL A 1 96 ? -8.797 46.625 21.359 1 94.81 96 VAL A O 1
ATOM 761 N N . LEU A 1 97 ? -7.16 45.125 21.109 1 93.19 97 LEU A N 1
ATOM 762 C CA . LEU A 1 97 ? -6.176 45.969 21.766 1 93.19 97 LEU A CA 1
ATOM 763 C C . LEU A 1 97 ? -5.871 47.188 20.922 1 93.19 97 LEU A C 1
ATOM 765 O O . LEU A 1 97 ? -5.746 48.312 21.453 1 93.19 97 LEU A O 1
ATOM 769 N N . VAL A 1 98 ? -5.781 47.062 19.719 1 93.69 98 VAL A N 1
ATOM 770 C CA . VAL A 1 98 ? -5.496 48.156 18.812 1 93.69 98 VAL A CA 1
ATOM 771 C C . VAL A 1 98 ? -6.66 49.156 18.812 1 93.69 98 VAL A C 1
ATOM 773 O O . VAL A 1 98 ? -6.457 50.375 18.844 1 93.69 98 VAL A O 1
ATOM 776 N N . GLU A 1 99 ? -7.867 48.656 18.875 1 94.31 99 GLU A N 1
ATOM 777 C CA . GLU A 1 99 ? -9.047 49.5 18.922 1 94.31 99 GLU A CA 1
ATOM 778 C C . GLU A 1 99 ? -9.109 50.281 20.219 1 94.31 99 GLU A C 1
ATOM 780 O O . GLU A 1 99 ? -9.469 51.469 20.219 1 94.31 99 GLU A O 1
ATOM 785 N N . GLN A 1 100 ? -8.664 49.688 21.281 1 91.06 100 GLN A N 1
ATOM 786 C CA . GLN A 1 100 ? -8.648 50.344 22.578 1 91.06 100 GLN A CA 1
ATOM 787 C C . GLN A 1 100 ? -7.605 51.469 22.625 1 91.06 100 GLN A C 1
ATOM 789 O O . GLN A 1 100 ? -7.859 52.531 23.156 1 91.06 100 GLN A O 1
ATOM 794 N N . VAL A 1 101 ? -6.504 51.156 22.016 1 91.12 101 VAL A N 1
ATOM 795 C CA . VAL A 1 101 ? -5.418 52.125 21.984 1 91.12 101 VAL A CA 1
ATOM 796 C C . VAL A 1 101 ? -5.785 53.281 21.078 1 91.12 101 VAL A C 1
ATOM 798 O O . VAL A 1 101 ? -5.531 54.438 21.406 1 91.12 101 VAL A O 1
ATOM 801 N N . GLU A 1 102 ? -6.391 53.031 20 1 91.25 102 GLU A N 1
ATOM 802 C CA . GLU A 1 102 ? -6.809 54.062 19.047 1 91.25 102 GLU A CA 1
ATOM 803 C C . GLU A 1 102 ? -7.91 54.938 19.641 1 91.25 102 GLU A C 1
ATOM 805 O O . GLU A 1 102 ? -7.902 56.156 19.453 1 91.25 102 GLU A O 1
ATOM 810 N N . GLN A 1 103 ? -8.898 54.438 20.391 1 89.88 103 GLN A N 1
ATOM 811 C CA . GLN A 1 103 ? -9.969 55.188 21.031 1 89.88 103 GLN A CA 1
ATOM 812 C C . GLN A 1 103 ? -9.422 56.062 22.141 1 89.88 103 GLN A C 1
ATOM 814 O O . GLN A 1 103 ? -9.867 57.219 22.312 1 89.88 103 GLN A O 1
ATOM 819 N N . ARG A 1 104 ? -8.453 55.656 22.828 1 84.62 104 ARG A N 1
ATOM 820 C CA . ARG A 1 104 ? -7.836 56.438 23.891 1 84.62 104 ARG A CA 1
ATOM 821 C C . ARG A 1 104 ? -7.047 57.625 23.312 1 84.62 104 ARG A C 1
ATOM 823 O O . ARG A 1 104 ? -6.988 58.688 23.922 1 84.62 104 ARG A O 1
ATOM 830 N N . LYS A 1 105 ? -6.402 57.5 22.328 1 84.94 105 LYS A N 1
ATOM 831 C CA . LYS A 1 105 ? -5.668 58.562 21.656 1 84.94 105 LYS A CA 1
ATOM 832 C C . LYS A 1 105 ? -6.617 59.625 21.109 1 84.94 105 LYS A C 1
ATOM 834 O O . LYS A 1 105 ? -6.262 60.812 21.031 1 84.94 105 LYS A O 1
ATOM 839 N N . ALA A 1 106 ? -7.719 59.406 20.719 1 86.88 106 ALA A N 1
ATOM 840 C CA . ALA A 1 106 ? -8.688 60.312 20.109 1 86.88 106 ALA A CA 1
ATOM 841 C C . ALA A 1 106 ? -9.414 61.125 21.156 1 86.88 106 ALA A C 1
ATOM 843 O O . ALA A 1 106 ? -10.086 62.125 20.828 1 86.88 106 ALA A O 1
ATOM 844 N N . LEU A 1 107 ? -9.523 60.906 22.391 1 75.12 107 LEU A N 1
ATOM 845 C CA . LEU A 1 107 ? -10.102 61.719 23.453 1 75.12 107 LEU A CA 1
ATOM 846 C C . LEU A 1 107 ? -9.32 63.031 23.641 1 75.12 107 LEU A C 1
ATOM 848 O O . LEU A 1 107 ? -8.094 63 23.703 1 75.12 107 LEU A O 1
ATOM 852 N N . PRO A 1 108 ? -9.906 64.375 23.375 1 67.19 108 PRO A N 1
ATOM 853 C CA . PRO A 1 108 ? -9.273 65.688 23.547 1 67.19 108 PRO A CA 1
ATOM 854 C C . PRO A 1 108 ? -8.516 65.75 24.875 1 67.19 108 PRO A C 1
ATOM 856 O O . PRO A 1 108 ? -8.891 65.125 25.859 1 67.19 108 PRO A O 1
ATOM 859 N N . PRO A 1 109 ? -7.082 66.438 24.938 1 61.62 109 PRO A N 1
ATOM 860 C CA . PRO A 1 109 ? -6.34 66.688 26.172 1 61.62 109 PRO A CA 1
ATOM 861 C C . PRO A 1 109 ? -7.211 67.25 27.266 1 61.62 109 PRO A C 1
ATOM 863 O O . PRO A 1 109 ? -8.125 68.062 26.984 1 61.62 109 PRO A O 1
ATOM 866 N N . ALA A 1 110 ? -7.457 66.562 28.469 1 63.16 110 ALA A N 1
ATOM 867 C CA . ALA A 1 110 ? -8.164 67.125 29.594 1 63.16 110 ALA A CA 1
ATOM 868 C C . ALA A 1 110 ? -7.762 68.625 29.766 1 63.16 110 ALA A C 1
ATOM 870 O O . ALA A 1 110 ? -6.574 68.938 29.75 1 63.16 110 ALA A O 1
ATOM 871 N N . ALA A 1 111 ? -8.562 69.625 29.531 1 52.47 111 ALA A N 1
ATOM 872 C CA . ALA A 1 111 ? -8.359 71 30.016 1 52.47 111 ALA A CA 1
ATOM 873 C C . ALA A 1 111 ? -8.078 71 31.516 1 52.47 111 ALA A C 1
ATOM 875 O O . ALA A 1 111 ? -8.633 70.188 32.25 1 52.47 111 ALA A O 1
ATOM 876 N N . MET B 1 1 ? 6.973 -1.449 14.828 1 61.88 1 MET B N 1
ATOM 877 C CA . MET B 1 1 ? 5.676 -1.866 14.297 1 61.88 1 MET B CA 1
ATOM 878 C C . MET B 1 1 ? 5.836 -2.539 12.938 1 61.88 1 MET B C 1
ATOM 880 O O . MET B 1 1 ? 5.266 -3.605 12.695 1 61.88 1 MET B O 1
ATOM 884 N N . ARG B 1 2 ? 6.832 -2.168 12.164 1 69.31 2 ARG B N 1
ATOM 885 C CA . ARG B 1 2 ? 7.02 -2.715 10.82 1 69.31 2 ARG B CA 1
ATOM 886 C C . ARG B 1 2 ? 7.605 -4.121 10.883 1 69.31 2 ARG B C 1
ATOM 888 O O . ARG B 1 2 ? 7.195 -5.004 10.125 1 69.31 2 ARG B O 1
ATOM 895 N N . LYS B 1 3 ? 8.234 -4.445 11.898 1 76.5 3 LYS B N 1
ATOM 896 C CA . LYS B 1 3 ? 8.953 -5.715 12.023 1 76.5 3 LYS B CA 1
ATOM 897 C C . LYS B 1 3 ? 8 -6.844 12.406 1 76.5 3 LYS B C 1
ATOM 899 O O . LYS B 1 3 ? 8.125 -7.961 11.898 1 76.5 3 LYS B O 1
ATOM 904 N N . ILE B 1 4 ? 7.117 -6.477 13.227 1 78.25 4 ILE B N 1
ATOM 905 C CA . ILE B 1 4 ? 6.188 -7.484 13.734 1 78.25 4 ILE B CA 1
ATOM 906 C C . ILE B 1 4 ? 5.305 -7.984 12.594 1 78.25 4 ILE B C 1
ATOM 908 O O . ILE B 1 4 ? 5.027 -9.18 12.492 1 78.25 4 ILE B O 1
ATOM 912 N N . VAL B 1 5 ? 4.934 -7.121 11.781 1 75.94 5 VAL B N 1
ATOM 913 C CA . VAL B 1 5 ? 4.051 -7.453 10.672 1 75.94 5 VAL B CA 1
ATOM 914 C C . VAL B 1 5 ? 4.785 -8.367 9.688 1 75.94 5 VAL B C 1
ATOM 916 O O . VAL B 1 5 ? 4.227 -9.359 9.211 1 75.94 5 VAL B O 1
ATOM 919 N N . PHE B 1 6 ? 6.066 -8.07 9.516 1 78.5 6 PHE B N 1
ATOM 920 C CA . PHE B 1 6 ? 6.902 -8.891 8.656 1 78.5 6 PHE B CA 1
ATOM 921 C C . PHE B 1 6 ? 7.016 -10.312 9.203 1 78.5 6 PHE B C 1
ATOM 923 O O . PHE B 1 6 ? 6.914 -11.281 8.453 1 78.5 6 PHE B O 1
ATOM 930 N N . TRP B 1 7 ? 7.203 -10.398 10.477 1 83.56 7 TRP B N 1
ATOM 931 C CA . TRP B 1 7 ? 7.379 -11.711 11.094 1 83.56 7 TRP B CA 1
ATOM 932 C C . TRP B 1 7 ? 6.066 -12.484 11.109 1 83.56 7 TRP B C 1
ATOM 934 O O . TRP B 1 7 ? 6.047 -13.695 10.867 1 83.56 7 TRP B O 1
ATOM 944 N N . LEU B 1 8 ? 5.031 -11.75 11.227 1 86.69 8 LEU B N 1
ATOM 945 C CA . LEU B 1 8 ? 3.723 -12.367 11.391 1 86.69 8 LEU B CA 1
ATOM 946 C C . LEU B 1 8 ? 3.182 -12.859 10.055 1 86.69 8 LEU B C 1
ATOM 948 O O . LEU B 1 8 ? 2.572 -13.93 9.977 1 86.69 8 LEU B O 1
ATOM 952 N N . ILE B 1 9 ? 3.52 -12.203 8.969 1 87.38 9 ILE B N 1
ATOM 953 C CA . ILE B 1 9 ? 2.939 -12.555 7.68 1 87.38 9 ILE B CA 1
ATOM 954 C C . ILE B 1 9 ? 4 -13.203 6.797 1 87.38 9 ILE B C 1
ATOM 956 O O . ILE B 1 9 ? 3.746 -14.227 6.16 1 87.38 9 ILE B O 1
ATOM 960 N N . GLY B 1 10 ? 5.176 -12.648 6.828 1 89.5 10 GLY B N 1
ATOM 961 C CA . GLY B 1 10 ? 6.246 -13.094 5.953 1 89.5 10 GLY B CA 1
ATOM 962 C C . GLY B 1 10 ? 6.738 -14.492 6.277 1 89.5 10 GLY B C 1
ATOM 963 O O . GLY B 1 10 ? 6.895 -15.32 5.383 1 89.5 10 GLY B O 1
ATOM 964 N N . VAL B 1 11 ? 6.941 -14.742 7.551 1 93.31 11 VAL B N 1
ATOM 965 C CA . VAL B 1 11 ? 7.547 -16 7.973 1 93.31 11 VAL B CA 1
ATOM 966 C C . VAL B 1 11 ? 6.605 -17.156 7.656 1 93.31 11 VAL B C 1
ATOM 968 O O . VAL B 1 11 ? 7.008 -18.141 7.016 1 93.31 11 VAL B O 1
ATOM 971 N N . PRO B 1 12 ? 5.367 -17.094 8.102 1 95.56 12 PRO B N 1
ATOM 972 C CA . PRO B 1 12 ? 4.438 -18.172 7.75 1 95.56 12 PRO B CA 1
ATOM 973 C C . PRO B 1 12 ? 4.332 -18.391 6.242 1 95.56 12 PRO B C 1
ATOM 975 O O . PRO B 1 12 ? 4.301 -19.531 5.777 1 95.56 12 PRO B O 1
ATOM 978 N N . LEU B 1 13 ? 4.297 -17.344 5.457 1 95.62 13 LEU B N 1
ATOM 979 C CA . LEU B 1 13 ? 4.203 -17.438 4.004 1 95.62 13 LEU B CA 1
ATOM 980 C C . LEU B 1 13 ? 5.434 -18.125 3.426 1 95.62 13 LEU B C 1
ATOM 982 O O . LEU B 1 13 ? 5.312 -18.969 2.537 1 95.62 13 LEU B O 1
ATOM 986 N N . ALA B 1 14 ? 6.59 -17.781 3.955 1 96.06 14 ALA B N 1
ATOM 987 C CA . ALA B 1 14 ? 7.848 -18.375 3.508 1 96.06 14 ALA B CA 1
ATOM 988 C C . ALA B 1 14 ? 7.883 -19.875 3.797 1 96.06 14 ALA B C 1
ATOM 990 O O . ALA B 1 14 ? 8.344 -20.656 2.971 1 96.06 14 ALA B O 1
ATOM 991 N N . ILE B 1 15 ? 7.426 -20.219 4.984 1 96.44 15 ILE B N 1
ATOM 992 C CA . ILE B 1 15 ? 7.402 -21.625 5.383 1 96.44 15 ILE B CA 1
ATOM 993 C C . ILE B 1 15 ? 6.477 -22.406 4.457 1 96.44 15 ILE B C 1
ATOM 995 O O . ILE B 1 15 ? 6.844 -23.469 3.955 1 96.44 15 ILE B O 1
ATOM 999 N N . ILE B 1 16 ? 5.316 -21.891 4.227 1 96.06 16 ILE B N 1
ATOM 1000 C CA . ILE B 1 16 ? 4.34 -22.531 3.354 1 96.06 16 ILE B CA 1
ATOM 1001 C C . ILE B 1 16 ? 4.918 -22.672 1.945 1 96.06 16 ILE B C 1
ATOM 1003 O O . ILE B 1 16 ? 4.801 -23.719 1.314 1 96.06 16 ILE B O 1
ATOM 1007 N N . ALA B 1 17 ? 5.582 -21.609 1.462 1 97.38 17 ALA B N 1
ATOM 1008 C CA . ALA B 1 17 ? 6.211 -21.609 0.143 1 97.38 17 ALA B CA 1
ATOM 1009 C C . ALA B 1 17 ? 7.312 -22.656 0.06 1 97.38 17 ALA B C 1
ATOM 1011 O O . ALA B 1 17 ? 7.422 -23.375 -0.938 1 97.38 17 ALA B O 1
ATOM 1012 N N . ALA B 1 18 ? 8.109 -22.766 1.096 1 97.75 18 ALA B N 1
ATOM 1013 C CA . ALA B 1 18 ? 9.211 -23.719 1.131 1 97.75 18 ALA B CA 1
ATOM 1014 C C . ALA B 1 18 ? 8.695 -25.156 1.099 1 97.75 18 ALA B C 1
ATOM 1016 O O . ALA B 1 18 ? 9.203 -25.984 0.345 1 97.75 18 ALA B O 1
ATOM 1017 N N . VAL B 1 19 ? 7.715 -25.484 1.913 1 96.69 19 VAL B N 1
ATOM 1018 C CA . VAL B 1 19 ? 7.117 -26.812 1.954 1 96.69 19 VAL B CA 1
ATOM 1019 C C . VAL B 1 19 ? 6.527 -27.156 0.588 1 96.69 19 VAL B C 1
ATOM 1021 O O . VAL B 1 19 ? 6.699 -28.266 0.094 1 96.69 19 VAL B O 1
ATOM 1024 N N . PHE B 1 20 ? 5.863 -26.156 -0.002 1 97.44 20 PHE B N 1
ATOM 1025 C CA . PHE B 1 20 ? 5.285 -26.344 -1.327 1 97.44 20 PHE B CA 1
ATOM 1026 C C . PHE B 1 20 ? 6.371 -26.656 -2.352 1 97.44 20 PHE B C 1
ATOM 1028 O O . PHE B 1 20 ? 6.207 -27.531 -3.195 1 97.44 20 PHE B O 1
ATOM 1035 N N . ALA B 1 21 ? 7.445 -25.922 -2.303 1 97.94 21 ALA B N 1
ATOM 1036 C CA . ALA B 1 21 ? 8.531 -26.062 -3.264 1 97.94 21 ALA B CA 1
ATOM 1037 C C . ALA B 1 21 ? 9.156 -27.453 -3.18 1 97.94 21 ALA B C 1
ATOM 1039 O O . ALA B 1 21 ? 9.438 -28.078 -4.203 1 97.94 21 ALA B O 1
ATOM 1040 N N . VAL B 1 22 ? 9.328 -27.984 -1.977 1 96.88 22 VAL B N 1
ATOM 1041 C CA . VAL B 1 22 ? 10.008 -29.266 -1.74 1 96.88 22 VAL B CA 1
ATOM 1042 C C . VAL B 1 22 ? 9.125 -30.406 -2.217 1 96.88 22 VAL B C 1
ATOM 1044 O O . VAL B 1 22 ? 9.625 -31.422 -2.709 1 96.88 22 VAL B O 1
ATOM 1047 N N . ASN B 1 23 ? 7.84 -30.219 -2.154 1 96.5 23 ASN B N 1
ATOM 1048 C CA . ASN B 1 23 ? 6.934 -31.344 -2.414 1 96.5 23 ASN B CA 1
ATOM 1049 C C . ASN B 1 23 ? 6.363 -31.281 -3.828 1 96.5 23 ASN B C 1
ATOM 1051 O O . ASN B 1 23 ? 5.637 -32.188 -4.246 1 96.5 23 ASN B O 1
ATOM 1055 N N . ASN B 1 24 ? 6.645 -30.219 -4.57 1 97.5 24 ASN B N 1
ATOM 1056 C CA . ASN B 1 24 ? 6.109 -30.062 -5.914 1 97.5 24 ASN B CA 1
ATOM 1057 C C . ASN B 1 24 ? 7.219 -29.797 -6.93 1 97.5 24 ASN B C 1
ATOM 1059 O O . ASN B 1 24 ? 7.199 -28.781 -7.625 1 97.5 24 ASN B O 1
ATOM 1063 N N . ARG B 1 25 ? 8.062 -30.719 -7.051 1 96.69 25 ARG B N 1
ATOM 1064 C CA . ARG B 1 25 ? 9.234 -30.641 -7.926 1 96.69 25 ARG B CA 1
ATOM 1065 C C . ARG B 1 25 ? 8.938 -31.234 -9.297 1 96.69 25 ARG B C 1
ATOM 1067 O O . ARG B 1 25 ? 9.727 -31.094 -10.227 1 96.69 25 ARG B O 1
ATOM 1074 N N . GLY B 1 26 ? 7.793 -31.875 -9.383 1 95.69 26 GLY B N 1
ATOM 1075 C CA . GLY B 1 26 ? 7.402 -32.406 -10.68 1 95.69 26 GLY B CA 1
ATOM 1076 C C . GLY B 1 26 ? 7.246 -31.344 -11.742 1 95.69 26 GLY B C 1
ATOM 1077 O O . GLY B 1 26 ? 6.945 -30.188 -11.43 1 95.69 26 GLY B O 1
ATOM 1078 N N . THR B 1 27 ? 7.492 -31.797 -12.977 1 96.94 27 THR B N 1
ATOM 1079 C CA . THR B 1 27 ? 7.434 -30.828 -14.062 1 96.94 27 THR B CA 1
ATOM 1080 C C . THR B 1 27 ? 6.156 -31 -14.875 1 96.94 27 THR B C 1
ATOM 1082 O O . THR B 1 27 ? 5.551 -32.062 -14.867 1 96.94 27 THR B O 1
ATOM 1085 N N . ALA B 1 28 ? 5.68 -29.922 -15.453 1 96.25 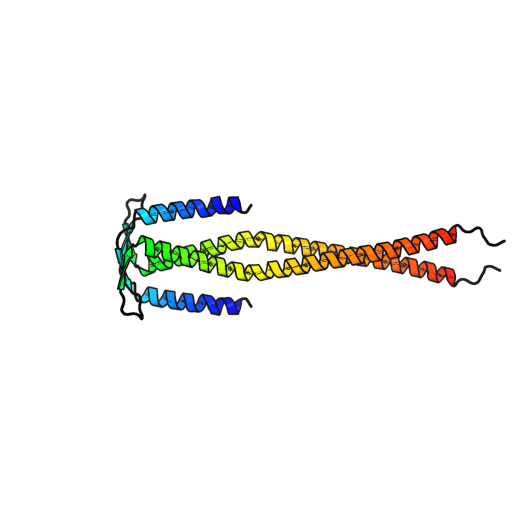28 ALA B N 1
ATOM 1086 C CA . ALA B 1 28 ? 4.539 -29.922 -16.359 1 96.25 28 ALA B CA 1
ATOM 1087 C C . ALA B 1 28 ? 4.766 -28.953 -17.516 1 96.25 28 ALA B C 1
ATOM 1089 O O . ALA B 1 28 ? 5.504 -27.969 -17.391 1 96.25 28 ALA B O 1
ATOM 1090 N N . GLY B 1 29 ? 4.125 -29.297 -18.594 1 96.44 29 GLY B N 1
ATOM 1091 C CA . GLY B 1 29 ? 4.242 -28.438 -19.766 1 96.44 29 GLY B CA 1
ATOM 1092 C C . GLY B 1 29 ? 3.377 -27.203 -19.688 1 96.44 29 GLY B C 1
ATOM 1093 O O . GLY B 1 29 ? 2.148 -27.281 -19.688 1 96.44 29 GLY B O 1
ATOM 1094 N N . VAL B 1 30 ? 4.051 -26.094 -19.703 1 96.56 30 VAL B N 1
ATOM 1095 C CA . VAL B 1 30 ? 3.367 -24.812 -19.656 1 96.56 30 VAL B CA 1
ATOM 1096 C C . VAL B 1 30 ? 3.459 -24.125 -21.016 1 96.56 30 VAL B C 1
ATOM 1098 O O . VAL B 1 30 ? 4.555 -23.938 -21.547 1 96.56 30 VAL B O 1
ATOM 1101 N N . SER B 1 31 ? 2.352 -23.719 -21.453 1 96.44 31 SER B N 1
ATOM 1102 C CA . SER B 1 31 ? 2.273 -23.062 -22.75 1 96.44 31 SER B CA 1
ATOM 1103 C C . SER B 1 31 ? 2.477 -21.562 -22.641 1 96.44 31 SER B C 1
ATOM 1105 O O . SER B 1 31 ? 1.897 -20.922 -21.766 1 96.44 31 SER B O 1
ATOM 1107 N N . LEU B 1 32 ? 3.441 -21.031 -23.562 1 93.69 32 LEU B N 1
ATOM 1108 C CA . LEU B 1 32 ? 3.697 -19.594 -23.609 1 93.69 32 LEU B CA 1
ATOM 1109 C C . LEU B 1 32 ? 3.09 -18.984 -24.875 1 93.69 32 LEU B C 1
ATOM 1111 O O . LEU B 1 32 ? 3.77 -18.266 -25.609 1 93.69 32 LEU B O 1
ATOM 1115 N N . TRP B 1 33 ? 1.861 -19.344 -25.047 1 89.44 33 TRP B N 1
ATOM 1116 C CA . TRP B 1 33 ? 1.154 -18.781 -26.188 1 89.44 33 TRP B CA 1
ATOM 1117 C C . TRP B 1 33 ? 1.129 -17.266 -26.125 1 89.44 33 TRP B C 1
ATOM 1119 O O . TRP B 1 33 ? 0.932 -16.688 -25.047 1 89.44 33 TRP B O 1
ATOM 1129 N N . PRO B 1 34 ? 1.339 -16.391 -27.125 1 88.5 34 PRO B N 1
ATOM 1130 C CA . PRO B 1 34 ? 1.288 -16.75 -28.547 1 88.5 34 PRO B CA 1
ATOM 1131 C C . PRO B 1 34 ? 2.623 -17.281 -29.062 1 88.5 34 PRO B C 1
ATOM 1133 O O . PRO B 1 34 ? 2.752 -17.578 -30.266 1 88.5 34 PRO B O 1
ATOM 1136 N N . THR B 1 35 ? 3.576 -17.5 -28.344 1 88.06 35 THR B N 1
ATOM 1137 C CA . THR B 1 35 ? 4.805 -18.125 -28.797 1 88.06 35 THR B CA 1
ATOM 1138 C C . THR B 1 35 ? 4.598 -19.625 -28.984 1 88.06 35 THR B C 1
ATOM 1140 O O . THR B 1 35 ? 3.682 -20.219 -28.406 1 88.06 35 THR B O 1
ATOM 1143 N N . PRO B 1 36 ? 5.277 -20.203 -29.797 1 90.88 36 PRO B N 1
ATOM 1144 C CA . PRO B 1 36 ? 5.117 -21.641 -30 1 90.88 36 PRO B CA 1
ATOM 1145 C C . PRO B 1 36 ? 5.828 -22.484 -28.922 1 90.88 36 PRO B C 1
ATOM 1147 O O . PRO B 1 36 ? 5.844 -23.703 -29 1 90.88 36 PRO B O 1
ATOM 1150 N N . PHE B 1 37 ? 6.254 -21.844 -27.953 1 92.38 37 PHE B N 1
ATOM 1151 C CA . PHE B 1 37 ? 7.098 -22.531 -26.984 1 92.38 37 PHE B CA 1
ATOM 1152 C C . PHE B 1 37 ? 6.262 -23.094 -25.844 1 92.38 37 PHE B C 1
ATOM 1154 O O . PHE B 1 37 ? 5.309 -22.453 -25.391 1 92.38 37 PHE B O 1
ATOM 1161 N N . THR B 1 38 ? 6.547 -24.422 -25.5 1 94.69 38 THR B N 1
ATOM 1162 C CA . THR B 1 38 ? 6.102 -25.062 -24.266 1 94.69 38 THR B CA 1
ATOM 1163 C C . THR B 1 38 ? 7.289 -25.422 -23.375 1 94.69 38 THR B C 1
ATOM 1165 O O . THR B 1 38 ? 8.266 -26.016 -23.844 1 94.69 38 THR B O 1
ATOM 1168 N N . VAL B 1 39 ? 7.246 -24.969 -22.219 1 95.12 39 VAL B N 1
ATOM 1169 C CA . VAL B 1 39 ? 8.375 -25.172 -21.312 1 95.12 39 VAL B CA 1
ATOM 1170 C C . VAL B 1 39 ? 7.98 -26.125 -20.188 1 95.12 39 VAL B C 1
ATOM 1172 O O . VAL B 1 39 ? 6.918 -25.969 -19.578 1 95.12 39 VAL B O 1
ATOM 1175 N N . ASP B 1 40 ? 8.852 -27.047 -20 1 95.69 40 ASP B N 1
ATOM 1176 C CA . ASP B 1 40 ? 8.68 -27.906 -18.844 1 95.69 40 ASP B CA 1
ATOM 1177 C C . ASP B 1 40 ? 9.172 -27.203 -17.562 1 95.69 40 ASP B C 1
ATOM 1179 O O . ASP B 1 40 ? 10.375 -27.016 -17.391 1 95.69 40 ASP B O 1
ATOM 1183 N N . LEU B 1 41 ? 8.281 -26.922 -16.734 1 95.5 41 LEU B N 1
ATOM 1184 C CA . LEU B 1 41 ? 8.57 -26.141 -15.539 1 95.5 41 LEU B CA 1
ATOM 1185 C C . LEU B 1 41 ? 8.156 -26.891 -14.289 1 95.5 41 LEU B C 1
ATOM 1187 O O . LEU B 1 41 ? 7.098 -27.531 -14.258 1 95.5 41 LEU B O 1
ATOM 1191 N N . PRO B 1 42 ? 9.07 -26.859 -13.375 1 97 42 PRO B N 1
ATOM 1192 C CA . PRO B 1 42 ? 8.625 -27.422 -12.094 1 97 42 PRO B CA 1
ATOM 1193 C C . PRO B 1 42 ? 7.355 -26.75 -11.57 1 97 42 PRO B C 1
ATOM 1195 O O . PRO B 1 42 ? 7.184 -25.547 -11.719 1 97 42 PRO B O 1
ATOM 1198 N N . LEU B 1 43 ? 6.457 -27.578 -11 1 98.06 43 LEU B N 1
ATOM 1199 C CA . LEU B 1 43 ? 5.172 -27.078 -10.508 1 98.06 43 LEU B CA 1
ATOM 1200 C C . LEU B 1 43 ? 5.371 -26 -9.445 1 98.06 43 LEU B C 1
ATOM 1202 O O . LEU B 1 43 ? 4.617 -25.031 -9.398 1 98.06 43 LEU B O 1
ATOM 1206 N N . TYR B 1 44 ? 6.391 -26.219 -8.656 1 98.25 44 TYR B N 1
ATOM 1207 C CA . TYR B 1 44 ? 6.617 -25.234 -7.605 1 98.25 44 TYR B CA 1
ATOM 1208 C C . TYR B 1 44 ? 6.988 -23.875 -8.203 1 98.25 44 TYR B C 1
ATOM 1210 O O . TYR B 1 44 ? 6.641 -22.828 -7.652 1 98.25 44 TYR B O 1
ATOM 1218 N N . LEU B 1 45 ? 7.645 -23.781 -9.297 1 98.06 45 LEU B N 1
ATOM 1219 C CA . LEU B 1 45 ? 8.016 -22.531 -9.945 1 98.06 45 LEU B CA 1
ATOM 1220 C C . LEU B 1 45 ? 6.797 -21.828 -10.531 1 98.06 45 LEU B C 1
ATOM 1222 O O . LEU B 1 45 ? 6.715 -20.609 -10.531 1 98.06 45 LEU B O 1
ATOM 1226 N N . LEU B 1 46 ? 5.914 -22.625 -10.969 1 98.06 46 LEU B N 1
ATOM 1227 C CA . LEU B 1 46 ? 4.684 -22.078 -11.539 1 98.06 46 LEU B CA 1
ATOM 1228 C C . LEU B 1 46 ? 3.836 -21.422 -10.453 1 98.06 46 LEU B C 1
ATOM 1230 O O . LEU B 1 46 ? 3.412 -20.266 -10.602 1 98.06 46 LEU B O 1
ATOM 1234 N N . GLY B 1 47 ? 3.607 -22.141 -9.375 1 98.12 47 GLY B N 1
ATOM 1235 C CA . GLY B 1 47 ? 2.809 -21.609 -8.281 1 98.12 47 GLY B CA 1
ATOM 1236 C C . GLY B 1 47 ? 3.469 -20.453 -7.562 1 98.12 47 GLY B C 1
ATOM 1237 O O . GLY B 1 47 ? 2.859 -19.391 -7.395 1 98.12 47 GLY B O 1
ATOM 1238 N N . LEU B 1 48 ? 4.762 -20.641 -7.215 1 98.44 48 LEU B N 1
ATOM 1239 C CA . LEU B 1 48 ? 5.492 -19.625 -6.449 1 98.44 48 LEU B CA 1
ATOM 1240 C C . LEU B 1 48 ? 5.867 -18.438 -7.328 1 98.44 48 LEU B C 1
ATOM 1242 O O . LEU B 1 48 ? 5.945 -17.312 -6.852 1 98.44 48 LEU B O 1
ATOM 1246 N N . GLY B 1 49 ? 6.129 -18.734 -8.625 1 98.19 49 GLY B N 1
ATOM 1247 C CA . GLY B 1 49 ? 6.328 -17.641 -9.562 1 98.19 49 GLY B CA 1
ATOM 1248 C C . GLY B 1 49 ? 5.129 -16.719 -9.664 1 98.19 49 GLY B C 1
ATOM 1249 O O . GLY B 1 49 ? 5.273 -15.492 -9.609 1 98.19 49 GLY B O 1
ATOM 1250 N N . GLY B 1 50 ? 3.955 -17.344 -9.797 1 98.06 50 GLY B N 1
ATOM 1251 C CA . GLY B 1 50 ? 2.723 -16.562 -9.742 1 98.06 50 GLY B CA 1
ATOM 1252 C C . GLY B 1 50 ? 2.572 -15.773 -8.453 1 98.06 50 GLY B C 1
ATOM 1253 O O . GLY B 1 50 ? 2.229 -14.594 -8.484 1 98.06 50 GLY B O 1
ATOM 1254 N N . LEU B 1 51 ? 2.863 -16.422 -7.359 1 98.38 51 LEU B N 1
ATOM 1255 C CA . LEU B 1 51 ? 2.783 -15.789 -6.051 1 98.38 51 LEU B CA 1
ATOM 1256 C C . LEU B 1 51 ? 3.709 -14.578 -5.977 1 98.38 51 LEU B C 1
ATOM 1258 O O . LEU B 1 51 ? 3.303 -13.508 -5.523 1 98.38 51 LEU B O 1
ATOM 1262 N N . ALA B 1 52 ? 4.945 -14.742 -6.461 1 98.12 52 ALA B N 1
ATOM 1263 C CA . ALA B 1 52 ? 5.945 -13.68 -6.434 1 98.12 52 ALA B CA 1
ATOM 1264 C C . ALA B 1 52 ? 5.504 -12.492 -7.289 1 98.12 52 ALA B C 1
ATOM 1266 O O . ALA B 1 52 ? 5.562 -11.344 -6.844 1 98.12 52 ALA B O 1
ATOM 1267 N N . ILE B 1 53 ? 5.066 -12.766 -8.469 1 97.56 53 ILE B N 1
ATOM 1268 C CA . ILE B 1 53 ? 4.582 -11.719 -9.367 1 97.56 53 ILE B CA 1
ATOM 1269 C C . ILE B 1 53 ? 3.379 -11.023 -8.742 1 97.56 53 ILE B C 1
ATOM 1271 O O . ILE B 1 53 ? 3.305 -9.789 -8.734 1 97.56 53 ILE B O 1
ATOM 1275 N N . GLY B 1 54 ? 2.445 -11.766 -8.172 1 97.69 54 GLY B N 1
ATOM 1276 C CA . GLY B 1 54 ? 1.293 -11.219 -7.473 1 97.69 54 GLY B CA 1
ATOM 1277 C C . GLY B 1 54 ? 1.67 -10.328 -6.301 1 97.69 54 GLY B C 1
ATOM 1278 O O . GLY B 1 54 ? 1.104 -9.25 -6.129 1 97.69 54 GLY B O 1
ATOM 1279 N N . LEU B 1 55 ? 2.662 -10.875 -5.578 1 97.19 55 LEU B N 1
ATOM 1280 C CA . LEU B 1 55 ? 3.15 -10.109 -4.438 1 97.19 55 LEU B CA 1
ATOM 1281 C C . LEU B 1 55 ? 3.65 -8.734 -4.875 1 97.19 55 LEU B C 1
ATOM 1283 O O . LEU B 1 55 ? 3.271 -7.715 -4.293 1 97.19 55 LEU B O 1
ATOM 1287 N N . VAL B 1 56 ? 4.406 -8.703 -5.906 1 96.75 56 VAL B N 1
ATOM 1288 C CA . VAL B 1 56 ? 5.035 -7.48 -6.395 1 96.75 56 VAL B CA 1
ATOM 1289 C C . VAL B 1 56 ? 3.973 -6.547 -6.973 1 96.75 56 VAL B C 1
ATOM 1291 O O . VAL B 1 56 ? 3.918 -5.367 -6.625 1 96.75 56 VAL B O 1
ATOM 1294 N N . VAL B 1 57 ? 3.094 -7.074 -7.738 1 96.19 57 VAL B N 1
ATOM 1295 C CA . VAL B 1 57 ? 2.064 -6.27 -8.391 1 96.19 57 VAL B CA 1
ATOM 1296 C C . VAL B 1 57 ? 1.093 -5.727 -7.344 1 96.19 57 VAL B C 1
ATOM 1298 O O . VAL B 1 57 ? 0.714 -4.555 -7.391 1 96.19 57 VAL B O 1
ATOM 1301 N N . GLY B 1 58 ? 0.698 -6.539 -6.391 1 95.19 58 GLY B N 1
ATOM 1302 C CA . GLY B 1 58 ? -0.185 -6.105 -5.32 1 95.19 58 GLY B CA 1
ATOM 1303 C C . GLY B 1 58 ? 0.406 -4.996 -4.473 1 95.19 58 GLY B C 1
ATOM 1304 O O . GLY B 1 58 ? -0.275 -4.016 -4.16 1 95.19 58 GLY B O 1
ATOM 1305 N N . ALA B 1 59 ? 1.648 -5.203 -4.199 1 94.31 59 ALA B N 1
ATOM 1306 C CA . ALA B 1 59 ? 2.359 -4.215 -3.393 1 94.31 59 ALA B CA 1
ATOM 1307 C C . ALA B 1 59 ? 2.5 -2.893 -4.141 1 94.31 59 ALA B C 1
ATOM 1309 O O . ALA B 1 59 ? 2.275 -1.823 -3.572 1 94.31 59 ALA B O 1
ATOM 1310 N N . LEU B 1 60 ? 2.848 -2.979 -5.371 1 92.81 60 LEU B N 1
ATOM 1311 C CA . LEU B 1 60 ? 3.027 -1.789 -6.195 1 92.81 60 LEU B CA 1
ATOM 1312 C C . LEU B 1 60 ? 1.718 -1.022 -6.336 1 92.81 60 LEU B C 1
ATOM 1314 O O . LEU B 1 60 ? 1.709 0.211 -6.309 1 92.81 60 LEU B O 1
ATOM 1318 N N . PHE B 1 61 ? 0.679 -1.785 -6.441 1 90.19 61 PHE B N 1
ATOM 1319 C CA . PHE B 1 61 ? -0.646 -1.196 -6.594 1 90.19 61 PHE B CA 1
ATOM 1320 C C . PHE B 1 61 ? -1.002 -0.346 -5.379 1 90.19 61 PHE B C 1
ATOM 1322 O O . PHE B 1 61 ? -1.46 0.789 -5.523 1 90.19 61 PHE B O 1
ATOM 1329 N N . THR B 1 62 ? -0.831 -0.796 -4.195 1 91.88 62 THR B N 1
ATOM 1330 C CA . THR B 1 62 ? -1.179 -0.094 -2.967 1 91.88 62 THR B CA 1
ATOM 1331 C C . THR B 1 62 ? -0.18 1.024 -2.682 1 91.88 62 THR B C 1
ATOM 1333 O O . THR B 1 62 ? -0.54 2.051 -2.102 1 91.88 62 THR B O 1
ATOM 1336 N N . TRP B 1 63 ? 1.061 0.818 -3.195 1 90.5 63 TRP B N 1
ATOM 1337 C CA . TRP B 1 63 ? 2.092 1.828 -2.984 1 90.5 63 TRP B CA 1
ATOM 1338 C C . TRP B 1 63 ? 1.765 3.109 -3.744 1 90.5 63 TRP B C 1
ATOM 1340 O O . TRP B 1 63 ? 1.94 4.211 -3.221 1 90.5 63 TRP B O 1
ATOM 1350 N N . ILE B 1 64 ? 1.271 3 -4.859 1 88.75 64 ILE B N 1
ATOM 1351 C CA . ILE B 1 64 ? 0.891 4.156 -5.664 1 88.75 64 ILE B CA 1
ATOM 1352 C C . ILE B 1 64 ? -0.253 4.906 -4.984 1 88.75 64 ILE B C 1
ATOM 1354 O O . ILE B 1 64 ? -0.266 6.137 -4.953 1 88.75 64 ILE B O 1
ATOM 1358 N N . GLY B 1 65 ? -1.143 4.117 -4.434 1 87.38 65 GLY B N 1
ATOM 1359 C CA . GLY B 1 65 ? -2.25 4.73 -3.715 1 87.38 65 GLY B CA 1
ATOM 1360 C C . GLY B 1 65 ? -1.818 5.449 -2.453 1 87.38 65 GLY B C 1
ATOM 1361 O O . GLY B 1 65 ? -2.4 6.473 -2.086 1 87.38 65 GLY B O 1
ATOM 1362 N N . ALA B 1 66 ? -0.805 4.895 -1.921 1 91.75 66 ALA B N 1
ATOM 1363 C CA . ALA B 1 66 ? -0.309 5.48 -0.677 1 91.75 66 ALA B CA 1
ATOM 1364 C C . ALA B 1 66 ? 0.496 6.746 -0.948 1 91.75 66 ALA B C 1
ATOM 1366 O O . ALA B 1 66 ? 0.682 7.574 -0.053 1 91.75 66 ALA B O 1
ATOM 1367 N N . ALA B 1 67 ? 0.956 6.938 -2.145 1 90.75 67 ALA B N 1
ATOM 1368 C CA . ALA B 1 67 ? 1.753 8.102 -2.523 1 90.75 67 ALA B CA 1
ATOM 1369 C C . ALA B 1 67 ? 0.98 9.398 -2.287 1 90.75 67 ALA B C 1
ATOM 1371 O O . ALA B 1 67 ? 1.559 10.406 -1.877 1 90.75 67 ALA B O 1
ATOM 1372 N N . LYS B 1 68 ? -0.288 9.32 -2.449 1 89.88 68 LYS B N 1
ATOM 1373 C CA . LYS B 1 68 ? -1.117 10.508 -2.244 1 89.88 68 LYS B CA 1
ATOM 1374 C C . LYS B 1 68 ? -1.112 10.93 -0.779 1 89.88 68 LYS B C 1
ATOM 1376 O O . LYS B 1 68 ? -1.122 12.125 -0.476 1 89.88 68 LYS B O 1
ATOM 1381 N N . TYR B 1 69 ? -1.104 9.992 0.059 1 92.44 69 TYR B N 1
ATOM 1382 C CA . TYR B 1 69 ? -1.086 10.289 1.487 1 92.44 69 TYR B CA 1
ATOM 1383 C C . TYR B 1 69 ? 0.263 10.859 1.908 1 92.44 69 TYR B C 1
ATOM 1385 O O . TYR B 1 69 ? 0.324 11.805 2.701 1 92.44 69 TYR B O 1
ATOM 1393 N N . ARG B 1 70 ? 1.321 10.375 1.3 1 91.38 70 ARG B N 1
ATOM 1394 C CA . ARG B 1 70 ? 2.658 10.875 1.618 1 91.38 70 ARG B CA 1
ATOM 1395 C C . ARG B 1 70 ? 2.822 12.328 1.187 1 91.38 70 ARG B C 1
ATOM 1397 O O . ARG B 1 70 ? 3.379 13.141 1.927 1 91.38 70 ARG B O 1
ATOM 1404 N N . VAL B 1 71 ? 2.256 12.617 0.02 1 93.69 71 VAL B N 1
ATOM 1405 C CA . VAL B 1 71 ? 2.338 13.977 -0.511 1 93.69 71 VAL B CA 1
ATOM 1406 C C . VAL B 1 71 ? 1.493 14.914 0.344 1 93.69 71 VAL B C 1
ATOM 1408 O O . VAL B 1 71 ? 1.944 16 0.712 1 93.69 71 VAL B O 1
ATOM 1411 N N . ARG B 1 72 ? 0.311 14.438 0.635 1 94.88 72 ARG B N 1
ATOM 1412 C CA . ARG B 1 72 ? -0.587 15.25 1.453 1 94.88 72 ARG B CA 1
ATOM 1413 C C . ARG B 1 72 ? 0.002 15.492 2.84 1 94.88 72 ARG B C 1
ATOM 1415 O O . ARG B 1 72 ? -0.138 16.578 3.398 1 94.88 72 ARG B O 1
ATOM 1422 N N . LEU B 1 73 ? 0.638 14.5 3.367 1 96.12 73 LEU B N 1
ATOM 1423 C CA . LEU B 1 73 ? 1.279 14.633 4.672 1 96.12 73 LEU B CA 1
ATOM 1424 C C . LEU B 1 73 ? 2.381 15.688 4.633 1 96.12 73 LEU B C 1
ATOM 1426 O O . LEU B 1 73 ? 2.471 16.531 5.527 1 96.12 73 LEU B O 1
ATOM 1430 N N . ARG B 1 74 ? 3.143 15.648 3.615 1 95.44 74 ARG B N 1
ATOM 1431 C 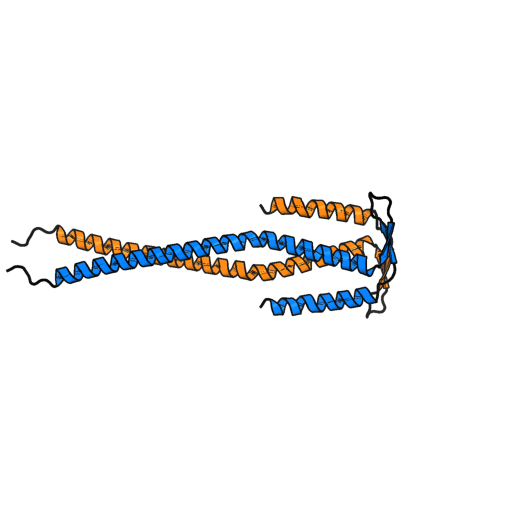CA . ARG B 1 74 ? 4.195 16.641 3.445 1 95.44 74 ARG B CA 1
ATOM 1432 C C . ARG B 1 74 ? 3.611 18.047 3.342 1 95.44 74 ARG B C 1
ATOM 1434 O O . ARG B 1 74 ? 4.121 18.984 3.957 1 95.44 74 ARG B O 1
ATOM 1441 N N . ASP B 1 75 ? 2.553 18.219 2.68 1 97.12 75 ASP B N 1
ATOM 1442 C CA . ASP B 1 75 ? 1.872 19.5 2.514 1 97.12 75 ASP B CA 1
ATOM 1443 C C . ASP B 1 75 ? 1.339 20.016 3.85 1 97.12 75 ASP B C 1
ATOM 1445 O O . ASP B 1 75 ? 1.479 21.203 4.164 1 97.12 75 ASP B O 1
ATOM 1449 N N . ARG B 1 76 ? 0.788 19.062 4.551 1 96.31 76 ARG B N 1
ATOM 1450 C CA . ARG B 1 76 ? 0.202 19.453 5.828 1 96.31 76 ARG B CA 1
ATOM 1451 C C . ARG B 1 76 ? 1.284 19.797 6.844 1 96.31 76 ARG B C 1
ATOM 1453 O O . ARG B 1 76 ? 1.101 20.688 7.68 1 96.31 76 ARG B O 1
ATOM 1460 N N . GLU B 1 77 ? 2.381 19.188 6.707 1 96.44 77 GLU B N 1
ATOM 1461 C CA . GLU B 1 77 ? 3.514 19.516 7.57 1 96.44 77 GLU B CA 1
ATOM 1462 C C . GLU B 1 77 ? 4.066 20.906 7.273 1 96.44 77 GLU B C 1
ATOM 1464 O O . GLU B 1 77 ? 4.406 21.641 8.195 1 96.44 77 GLU B O 1
ATOM 1469 N N . LEU B 1 78 ? 4.055 21.25 6.027 1 97.06 78 LEU B N 1
ATOM 1470 C CA . LEU B 1 78 ? 4.48 22.594 5.629 1 97.06 78 LEU B CA 1
ATOM 1471 C C . LEU B 1 78 ? 3.482 23.641 6.105 1 97.06 78 LEU B C 1
ATOM 1473 O O . LEU B 1 78 ? 3.879 24.719 6.559 1 97.06 78 LEU B O 1
ATOM 1477 N N . GLU B 1 79 ? 2.27 23.312 6.047 1 97.12 79 GLU B N 1
ATOM 1478 C CA . GLU B 1 79 ? 1.222 24.219 6.512 1 97.12 79 GLU B CA 1
ATOM 1479 C C . GLU B 1 79 ? 1.326 24.469 8.016 1 97.12 79 GLU B C 1
ATOM 1481 O O . GLU B 1 79 ? 1.172 25.594 8.477 1 97.12 79 GLU B O 1
ATOM 1486 N N . VAL B 1 80 ? 1.553 23.469 8.734 1 97 80 VAL B N 1
ATOM 1487 C CA . VAL B 1 80 ? 1.708 23.578 10.18 1 97 80 VAL B CA 1
ATOM 1488 C C . VAL B 1 80 ? 2.893 24.484 10.516 1 97 80 VAL B C 1
ATOM 1490 O O . VAL B 1 80 ? 2.801 25.344 11.391 1 97 80 VAL B O 1
ATOM 1493 N N . ARG B 1 81 ? 3.941 24.281 9.781 1 96.75 81 ARG B N 1
ATOM 1494 C CA . ARG B 1 81 ? 5.125 25.109 9.984 1 96.75 81 ARG B CA 1
ATOM 1495 C C . ARG B 1 81 ? 4.82 26.578 9.703 1 96.75 81 ARG B C 1
ATOM 1497 O O . ARG B 1 81 ? 5.234 27.453 10.461 1 96.75 81 ARG B O 1
ATOM 1504 N N . ASP B 1 82 ? 4.094 26.859 8.695 1 97.31 82 ASP B N 1
ATOM 1505 C CA . ASP B 1 82 ? 3.715 28.219 8.32 1 97.31 82 ASP B CA 1
ATOM 1506 C C . ASP B 1 82 ? 2.785 28.828 9.359 1 97.31 82 ASP B C 1
ATOM 1508 O O . ASP B 1 82 ? 2.955 30 9.742 1 97.31 82 ASP B O 1
ATOM 1512 N N . LEU B 1 83 ? 1.913 28.016 9.828 1 96.69 83 LEU B N 1
ATOM 1513 C CA . LEU B 1 83 ? 0.955 28.516 10.812 1 96.69 83 LEU B CA 1
ATOM 1514 C C . LEU B 1 83 ? 1.64 28.797 12.148 1 96.69 83 LEU B C 1
ATOM 1516 O O . LEU B 1 83 ? 1.301 29.75 12.836 1 96.69 83 LEU B O 1
ATOM 1520 N N . LYS B 1 84 ? 2.586 27.984 12.453 1 96.94 84 LYS B N 1
ATOM 1521 C CA . LYS B 1 84 ? 3.35 28.219 13.68 1 96.94 84 LYS B CA 1
ATOM 1522 C C . LYS B 1 84 ? 4.18 29.484 13.57 1 96.94 84 LYS B C 1
ATOM 1524 O O . LYS B 1 84 ? 4.277 30.25 14.539 1 96.94 84 LYS B O 1
ATOM 1529 N N . ARG B 1 85 ? 4.688 29.75 12.461 1 96.56 85 ARG B N 1
ATOM 1530 C CA . ARG B 1 85 ? 5.426 30.984 12.203 1 96.56 85 ARG B CA 1
ATOM 1531 C C . ARG B 1 85 ? 4.516 32.188 12.289 1 96.56 85 ARG B C 1
ATOM 1533 O O . ARG B 1 85 ? 4.867 33.188 12.914 1 96.56 85 ARG B O 1
ATOM 1540 N N . ASP B 1 86 ? 3.365 32.062 11.695 1 95.38 86 ASP B N 1
ATOM 1541 C CA . ASP B 1 86 ? 2.385 33.156 11.742 1 95.38 86 ASP B CA 1
ATOM 1542 C C . ASP B 1 86 ? 1.931 33.406 13.172 1 95.38 86 ASP B C 1
ATOM 1544 O O . ASP B 1 86 ? 1.771 34.562 13.57 1 95.38 86 ASP B O 1
ATOM 1548 N N . LEU B 1 87 ? 1.771 32.406 13.867 1 95.38 87 LEU B N 1
ATOM 1549 C CA . LEU B 1 87 ? 1.354 32.531 15.258 1 95.38 87 LEU B CA 1
ATOM 1550 C C . LEU B 1 87 ? 2.438 33.219 16.094 1 95.38 87 LEU B C 1
ATOM 1552 O O . LEU B 1 87 ? 2.141 34.062 16.938 1 95.38 87 LEU B O 1
ATOM 1556 N N . GLU B 1 88 ? 3.602 32.781 15.805 1 95.31 88 GLU B N 1
ATOM 1557 C CA . GLU B 1 88 ? 4.723 33.406 16.5 1 95.31 88 GLU B CA 1
ATOM 1558 C C . GLU B 1 88 ? 4.832 34.875 16.141 1 95.31 88 GLU B C 1
ATOM 1560 O O . GLU B 1 88 ? 5.055 35.719 17.016 1 95.31 88 GLU B O 1
ATOM 1565 N N . HIS B 1 89 ? 4.602 35.25 14.953 1 95.06 89 HIS B N 1
ATOM 1566 C CA . HIS B 1 89 ? 4.652 36.625 14.492 1 95.06 89 HIS B CA 1
ATOM 1567 C C . HIS B 1 89 ? 3.549 37.438 15.141 1 95.06 89 HIS B C 1
ATOM 1569 O O . HIS B 1 89 ? 3.807 38.562 15.633 1 95.06 89 HIS B O 1
ATOM 1575 N N . LYS B 1 90 ? 2.449 36.875 15.258 1 92.88 90 LYS B N 1
ATOM 1576 C CA . LYS B 1 90 ? 1.32 37.625 15.82 1 92.88 90 LYS B CA 1
ATOM 1577 C C . LYS B 1 90 ? 1.462 37.75 17.328 1 92.88 90 LYS B C 1
ATOM 1579 O O . LYS B 1 90 ? 1.101 38.781 17.906 1 92.88 90 LYS B O 1
ATOM 1584 N N . THR B 1 91 ? 1.974 36.781 17.875 1 93.56 91 THR B N 1
ATOM 1585 C CA . THR B 1 91 ? 2.223 36.812 19.312 1 93.56 91 THR B CA 1
ATOM 1586 C C . THR B 1 91 ? 3.268 37.875 19.656 1 93.56 91 THR B C 1
ATOM 1588 O O . THR B 1 91 ? 3.111 38.625 20.625 1 93.56 91 THR B O 1
ATOM 1591 N N . LEU B 1 92 ? 4.242 38 18.781 1 94.62 92 LEU B N 1
ATOM 1592 C CA . LEU B 1 92 ? 5.27 39.031 18.969 1 94.62 92 LEU B CA 1
ATOM 1593 C C . LEU B 1 92 ? 4.695 40.406 18.781 1 94.62 92 LEU B C 1
ATOM 1595 O O . LEU B 1 92 ? 5.004 41.344 19.547 1 94.62 92 LEU B O 1
ATOM 1599 N N . GLU B 1 93 ? 3.842 40.594 17.812 1 93.19 93 GLU B N 1
ATOM 1600 C CA . GLU B 1 93 ? 3.174 41.875 17.562 1 93.19 93 GLU B CA 1
ATOM 1601 C C . GLU B 1 93 ? 2.293 42.281 18.75 1 93.19 93 GLU B C 1
ATOM 1603 O O . GLU B 1 93 ? 2.266 43.438 19.141 1 93.19 93 GLU B O 1
ATOM 1608 N N . TYR B 1 94 ? 1.619 41.281 19.25 1 92.31 94 TYR B N 1
ATOM 1609 C CA . TYR B 1 94 ? 0.754 41.469 20.406 1 92.31 94 TYR B CA 1
ATOM 1610 C C . TYR B 1 94 ? 1.568 41.875 21.625 1 92.31 94 TYR B C 1
ATOM 1612 O O . TYR B 1 94 ? 1.21 42.812 22.344 1 92.31 94 TYR B O 1
ATOM 1620 N N . GLN B 1 95 ? 2.688 41.312 21.844 1 93.38 95 GLN B N 1
ATOM 1621 C CA . GLN B 1 95 ? 3.533 41.562 23 1 93.38 95 GLN B CA 1
ATOM 1622 C C . GLN B 1 95 ? 4.152 42.969 22.922 1 93.38 95 GLN B C 1
ATOM 1624 O O . GLN B 1 95 ? 4.246 43.656 23.938 1 93.38 95 GLN B O 1
ATOM 1629 N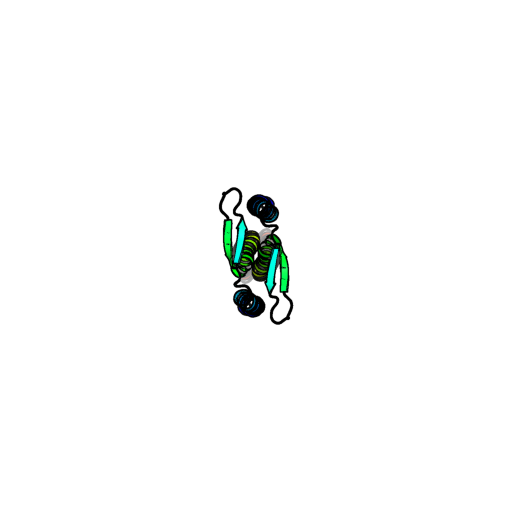 N . VAL B 1 96 ? 4.488 43.406 21.766 1 94.81 96 VAL B N 1
ATOM 1630 C CA . VAL B 1 96 ? 5.074 44.719 21.547 1 94.81 96 VAL B CA 1
ATOM 1631 C C . VAL B 1 96 ? 4.027 45.812 21.812 1 94.81 96 VAL B C 1
ATOM 1633 O O . VAL B 1 96 ? 4.312 46.812 22.469 1 94.81 96 VAL B O 1
ATOM 1636 N N . LEU B 1 97 ? 2.822 45.5 21.406 1 93.31 97 LEU B N 1
ATOM 1637 C CA . LEU B 1 97 ? 1.743 46.469 21.594 1 93.31 97 LEU B CA 1
ATOM 1638 C C . LEU B 1 97 ? 1.368 46.562 23.062 1 93.31 97 LEU B C 1
ATOM 1640 O O . LEU B 1 97 ? 1.134 47.688 23.578 1 93.31 97 LEU B O 1
ATOM 1644 N N . VAL B 1 98 ? 1.338 45.531 23.734 1 93.62 98 VAL B N 1
ATOM 1645 C CA . VAL B 1 98 ? 0.998 45.531 25.156 1 93.62 98 VAL B CA 1
ATOM 1646 C C . VAL B 1 98 ? 2.076 46.25 25.953 1 93.62 98 VAL B C 1
ATOM 1648 O O . VAL B 1 98 ? 1.767 47.031 26.859 1 93.62 98 VAL B O 1
ATOM 1651 N N . GLU B 1 99 ? 3.32 46.062 25.562 1 94.25 99 GLU B N 1
ATOM 1652 C CA . GLU B 1 99 ? 4.422 46.75 26.234 1 94.25 99 GLU B CA 1
ATOM 1653 C C . GLU B 1 99 ? 4.363 48.25 26.016 1 94.25 99 GLU B C 1
ATOM 1655 O O . GLU B 1 99 ? 4.617 49.031 26.938 1 94.25 99 GLU B O 1
ATOM 1660 N N . GLN B 1 100 ? 3.93 48.656 24.859 1 91.06 100 GLN B N 1
ATOM 1661 C CA . GLN B 1 100 ? 3.809 50.062 24.547 1 91.06 100 GLN B CA 1
ATOM 1662 C C . GLN B 1 100 ? 2.67 50.719 25.328 1 91.06 100 GLN B C 1
ATOM 1664 O O . GLN B 1 100 ? 2.812 51.812 25.828 1 91.06 100 GLN B O 1
ATOM 1669 N N . VAL B 1 101 ? 1.632 49.938 25.453 1 91.12 101 VAL B N 1
ATOM 1670 C CA . VAL B 1 101 ? 0.467 50.438 26.172 1 91.12 101 VAL B CA 1
ATOM 1671 C C . VAL B 1 101 ? 0.773 50.5 27.672 1 91.12 101 VAL B C 1
ATOM 1673 O O . VAL B 1 101 ? 0.41 51.469 28.344 1 91.12 101 VAL B O 1
ATOM 1676 N N . GLU B 1 102 ? 1.464 49.594 28.172 1 91.25 102 GLU B N 1
ATOM 1677 C CA . GLU B 1 102 ? 1.831 49.531 29.578 1 91.25 102 GLU B CA 1
ATOM 1678 C C . GLU B 1 102 ? 2.828 50.656 29.922 1 91.25 102 GLU B C 1
ATOM 1680 O O . GLU B 1 102 ? 2.725 51.281 30.984 1 91.25 102 GLU B O 1
ATOM 1685 N N . GLN B 1 103 ? 3.807 51 29.094 1 90 103 GLN B N 1
ATOM 1686 C CA . GLN B 1 103 ? 4.781 52.062 29.297 1 90 103 GLN B CA 1
ATOM 1687 C C . GLN B 1 103 ? 4.109 53.438 29.25 1 90 103 GLN B C 1
ATOM 1689 O O . GLN B 1 103 ? 4.449 54.312 30.031 1 90 103 GLN B O 1
ATOM 1694 N N . ARG B 1 104 ? 3.154 53.594 28.469 1 84.81 104 ARG B N 1
ATOM 1695 C CA . ARG B 1 104 ? 2.43 54.844 28.375 1 84.81 104 ARG B CA 1
ATOM 1696 C C . ARG B 1 104 ? 1.57 55.094 29.609 1 84.81 104 ARG B C 1
ATOM 1698 O O . ARG B 1 104 ? 1.396 56.219 30.047 1 84.81 104 ARG B O 1
ATOM 1705 N N . LYS B 1 105 ? 0.986 54.188 30.141 1 84.69 105 LYS B N 1
ATOM 1706 C CA . LYS B 1 105 ? 0.194 54.281 31.359 1 84.69 105 LYS B CA 1
ATOM 1707 C C . LYS B 1 105 ? 1.073 54.625 32.562 1 84.69 105 LYS B C 1
ATOM 1709 O O . LYS B 1 105 ? 0.623 55.281 33.5 1 84.69 105 LYS B O 1
ATOM 1714 N N . ALA B 1 106 ? 2.211 54.312 32.656 1 86.88 106 ALA B N 1
ATOM 1715 C CA . ALA B 1 106 ? 3.131 54.469 33.781 1 86.88 106 ALA B CA 1
ATOM 1716 C C . ALA B 1 106 ? 3.734 55.875 33.781 1 86.88 106 ALA B C 1
ATOM 1718 O O . ALA B 1 106 ? 4.32 56.312 34.781 1 86.88 106 ALA B O 1
ATOM 1719 N N . LEU B 1 107 ? 3.811 56.688 32.812 1 75.19 107 LEU B N 1
ATOM 1720 C CA . LEU B 1 107 ? 4.277 58.062 32.781 1 75.19 107 LEU B CA 1
ATOM 1721 C C . LEU B 1 107 ? 3.381 58.969 33.625 1 75.19 107 LEU B C 1
ATOM 1723 O O . LEU B 1 107 ? 2.154 58.906 33.531 1 75.19 107 LEU B O 1
ATOM 1727 N N . PRO B 1 108 ? 3.85 59.656 34.875 1 67.94 108 PRO B N 1
ATOM 1728 C CA . PRO B 1 108 ? 3.102 60.562 35.719 1 67.94 108 PRO B CA 1
ATOM 1729 C C . PRO B 1 108 ? 2.285 61.594 34.938 1 67.94 108 PRO B C 1
ATOM 1731 O O . PRO B 1 108 ? 2.674 61.969 33.844 1 67.94 108 PRO B O 1
ATOM 1734 N N . PRO B 1 109 ? 0.817 61.906 35.406 1 61.41 109 PRO B N 1
ATOM 1735 C CA . PRO B 1 109 ? 0.013 62.938 34.75 1 61.41 109 PRO B CA 1
ATOM 1736 C C . PRO B 1 109 ? 0.789 64.25 34.562 1 61.41 109 PRO B C 1
ATOM 1738 O O . PRO B 1 109 ? 1.65 64.562 35.375 1 61.41 109 PRO B O 1
ATOM 1741 N N . ALA B 1 110 ? 1.033 64.75 33.219 1 62.81 110 ALA B N 1
ATOM 1742 C CA . ALA B 1 110 ? 1.646 66.062 33 1 62.81 110 ALA B CA 1
ATOM 1743 C C . ALA B 1 110 ? 1.147 67.062 34.031 1 62.81 110 ALA B C 1
ATOM 1745 O O . ALA B 1 110 ? -0.058 67.188 34.25 1 62.81 110 ALA B O 1
ATOM 1746 N N . ALA B 1 111 ? 1.898 67.562 34.938 1 53.25 111 ALA B N 1
ATOM 1747 C CA . ALA B 1 111 ? 1.576 68.812 35.688 1 53.25 111 ALA B CA 1
ATOM 1748 C C . ALA B 1 111 ? 1.18 69.938 34.75 1 53.25 111 ALA B C 1
ATOM 1750 O O . ALA B 1 111 ? 1.701 70 33.625 1 53.25 111 ALA B O 1
#

Secondary structure (DSSP, 8-state):
-HHHHIIIIIHHHHHHHHHHHHH---EEEEE-TTSS-EEEEEHHHHHHHHHHHHHHHHHHHHHHHHHHHHHHHHHH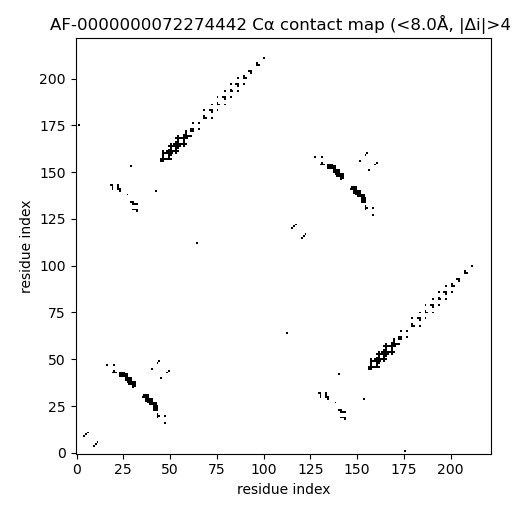HHHHHHHHHHHHHHHHHHHHHHHHHHHHHHS----/-HHHHIIIIIHHHHHHHHHHHHH---EEEEE-TTSS-EEEEEHHHHHHHHHHHHHHHHHHHHHHHHHHHHHHHHHHHHHHHHHHHHHHHHHHHHHHHHHHHHHHHHS----

pLDDT: mean 91.82, std 8.6, range [52.47, 98.44]

Radius of gyration: 33.38 Å; Cα contacts (8 Å, |Δi|>4): 232; chains: 2; bounding box: 20×108×66 Å

Nearest PDB structures (foldseek):
  7ux1-assembly1_A  TM=3.694E-01  e=2.872E+00  Escherichia coli K-12
  7ux1-assembly1_A  TM=3.693E-01  e=3.757E+00  Escherichia coli K-12